Protein AF-A0A388M3F0-F1 (afdb_monomer_lite)

pLDDT: mean 78.17, std 23.05, range [27.42, 98.19]

Secondary structure (DSSP, 8-state):
--SSTTTS-STTSTTSS-SS--------------------TTTSSTTS-GGGSHHHHHHHHHHHHHHHIIIIIHHHHHHTS-EEE-S---EETTEEHHHHHHHHHHHHHHHHHHHHHHHHHHHHTTT-S-HHHHHHHHHHHHHHHHHHHHHHHHHHHTT-TTEEES-HHHIIIIIHHHHHHHHHHHHHHHTTTT-STTSPPPHHHHHHHHHHHHHHHHHHHHHHHHHT--SS--TTT--TTTGGGT-S-TT---

Structure (mmCIF, N/CA/C/O backbone):
data_AF-A0A388M3F0-F1
#
_entry.id   AF-A0A388M3F0-F1
#
loop_
_atom_site.group_PDB
_atom_site.id
_atom_site.type_symbol
_atom_site.label_atom_id
_atom_site.label_alt_id
_atom_site.label_comp_id
_atom_site.label_asym_id
_atom_site.label_entity_id
_atom_site.label_seq_id
_atom_site.pdbx_PDB_ins_code
_atom_site.Cartn_x
_atom_site.Cartn_y
_atom_site.Cartn_z
_atom_site.occupancy
_atom_site.B_iso_or_equiv
_atom_site.auth_seq_id
_atom_site.auth_comp_id
_atom_site.auth_asym_id
_atom_site.auth_atom_id
_atom_site.pdbx_PDB_model_num
ATOM 1 N N . MET A 1 1 ? -35.423 -1.015 -1.417 1.00 38.44 1 MET A N 1
ATOM 2 C CA . MET A 1 1 ? -34.715 0.260 -1.136 1.00 38.44 1 MET A CA 1
ATOM 3 C C . MET A 1 1 ? -34.230 0.438 0.314 1.00 38.44 1 MET A C 1
ATOM 5 O O . MET A 1 1 ? -33.399 1.304 0.535 1.00 38.44 1 MET A O 1
ATOM 9 N N . ALA A 1 2 ? -34.626 -0.393 1.292 1.00 31.38 2 ALA A N 1
ATOM 10 C CA . ALA A 1 2 ? -34.162 -0.273 2.688 1.00 31.38 2 ALA A CA 1
ATOM 11 C C . ALA A 1 2 ? -32.788 -0.924 3.002 1.00 31.38 2 ALA A C 1
ATOM 13 O O . ALA A 1 2 ? -32.260 -0.744 4.093 1.00 31.38 2 ALA A O 1
ATOM 14 N N . SER A 1 3 ? -32.183 -1.658 2.056 1.00 40.34 3 SER A N 1
ATOM 15 C CA . SER A 1 3 ? -30.944 -2.431 2.282 1.00 40.34 3 SER A CA 1
ATOM 16 C C . SER A 1 3 ? -29.640 -1.687 1.943 1.00 40.34 3 SER A C 1
ATOM 18 O O . SER A 1 3 ? -28.576 -2.119 2.370 1.00 40.34 3 SER A O 1
ATOM 20 N N . LEU A 1 4 ? -29.696 -0.574 1.202 1.00 30.02 4 LEU A N 1
ATOM 21 C CA . LEU A 1 4 ? -28.505 0.195 0.789 1.00 30.02 4 LEU A CA 1
ATOM 22 C C . LEU A 1 4 ? -28.119 1.302 1.787 1.00 30.02 4 LEU A C 1
ATOM 24 O O . LEU A 1 4 ? -26.949 1.660 1.879 1.00 30.02 4 LEU A O 1
ATOM 28 N N . ARG A 1 5 ? -29.067 1.770 2.611 1.00 34.91 5 ARG A N 1
ATOM 29 C CA . ARG A 1 5 ? -28.830 2.776 3.667 1.00 34.91 5 ARG A CA 1
ATOM 30 C C . ARG A 1 5 ? -28.036 2.264 4.876 1.00 34.91 5 ARG A C 1
ATOM 32 O O . ARG A 1 5 ? -27.585 3.068 5.672 1.00 34.91 5 ARG A O 1
ATOM 39 N N . ARG A 1 6 ? -27.855 0.946 5.033 1.00 37.44 6 ARG A N 1
ATOM 40 C CA . ARG A 1 6 ? -26.988 0.373 6.087 1.00 37.44 6 ARG A CA 1
ATOM 41 C C . ARG A 1 6 ? -25.533 0.182 5.654 1.00 37.44 6 ARG A C 1
ATOM 43 O O . ARG A 1 6 ? -24.682 0.013 6.517 1.00 37.44 6 ARG A O 1
ATOM 50 N N . LEU A 1 7 ? -25.248 0.185 4.349 1.00 39.09 7 LEU A N 1
ATOM 51 C CA . LEU A 1 7 ? -23.887 0.017 3.817 1.00 39.09 7 LEU A CA 1
ATOM 52 C C . LEU A 1 7 ? -23.134 1.348 3.725 1.00 39.09 7 LEU A C 1
ATOM 54 O O . LEU A 1 7 ? -21.926 1.383 3.928 1.00 39.09 7 LEU A O 1
ATOM 58 N N . PHE A 1 8 ? -23.859 2.439 3.493 1.00 35.75 8 PHE A N 1
ATOM 59 C CA . PHE A 1 8 ? -23.339 3.799 3.547 1.00 35.75 8 PHE A CA 1
ATOM 60 C C . PHE A 1 8 ? -2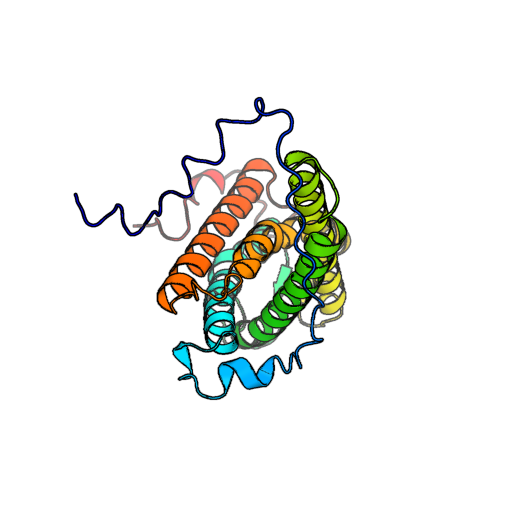3.955 4.486 4.761 1.00 35.75 8 PHE A C 1
ATOM 62 O O . PHE A 1 8 ? -25.028 5.073 4.665 1.00 35.75 8 PHE A O 1
ATOM 69 N N . GLY A 1 9 ? -23.315 4.333 5.923 1.00 33.25 9 GLY A N 1
ATOM 70 C CA . GLY A 1 9 ? -23.685 5.092 7.115 1.00 33.25 9 GLY A CA 1
ATOM 71 C C . GLY A 1 9 ? -23.622 6.596 6.843 1.00 33.25 9 GLY A C 1
ATOM 72 O O . GLY A 1 9 ? -22.855 7.039 5.985 1.00 33.25 9 GLY A O 1
ATOM 73 N N . ASP A 1 10 ? -24.408 7.362 7.596 1.00 36.09 10 ASP A N 1
ATOM 74 C CA . ASP A 1 10 ? -24.643 8.813 7.487 1.00 36.09 10 ASP A CA 1
ATOM 75 C C . ASP A 1 10 ? -23.386 9.710 7.675 1.00 36.09 10 ASP A C 1
ATOM 77 O O . ASP A 1 10 ? -23.478 10.887 7.998 1.00 36.09 10 ASP A O 1
ATOM 81 N N . GLY A 1 11 ? -22.173 9.191 7.466 1.00 33.34 11 GLY A N 1
ATOM 82 C CA . GLY A 1 11 ? -20.906 9.905 7.645 1.00 33.34 11 GLY A CA 1
ATOM 83 C C . GLY A 1 11 ? -20.463 10.779 6.466 1.00 33.34 11 G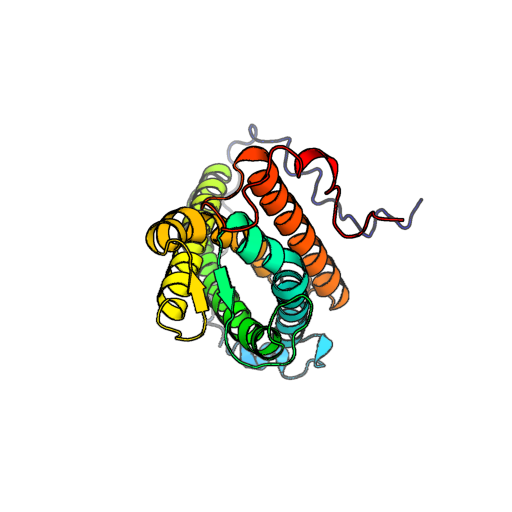LY A C 1
ATOM 84 O O . GLY A 1 11 ? -19.410 11.404 6.557 1.00 33.34 11 GLY A O 1
ATOM 85 N N . LEU A 1 12 ? -21.219 10.820 5.362 1.00 34.34 12 LEU A N 1
ATOM 86 C CA . LEU A 1 12 ? -20.872 11.608 4.167 1.00 34.34 12 LEU A CA 1
ATOM 87 C C . LEU A 1 12 ? -21.647 12.932 4.040 1.00 34.34 12 LEU A C 1
ATOM 89 O O . LEU A 1 12 ? -21.219 13.791 3.274 1.00 34.34 12 LEU A O 1
ATOM 93 N N . SER A 1 13 ? -22.735 13.144 4.793 1.00 34.16 13 SER A N 1
ATOM 94 C CA . SER A 1 13 ? -23.513 14.397 4.735 1.00 34.16 13 SER A CA 1
ATOM 95 C C . SER A 1 13 ? -23.042 15.481 5.707 1.00 34.16 13 SER A C 1
ATOM 97 O O . SER A 1 13 ? -23.274 16.660 5.456 1.00 34.16 13 SER A O 1
ATOM 99 N N . ASP A 1 14 ? -22.334 15.122 6.779 1.00 33.53 14 ASP A N 1
ATOM 100 C CA . ASP A 1 14 ? -21.991 16.077 7.847 1.00 33.53 14 ASP A CA 1
ATOM 101 C C . ASP A 1 14 ? -20.638 16.785 7.640 1.00 33.53 14 ASP A C 1
ATOM 103 O O . ASP A 1 14 ? -20.229 17.624 8.443 1.00 33.53 14 ASP A O 1
ATOM 107 N N . GLY A 1 15 ? -19.929 16.472 6.550 1.00 33.19 15 GLY A N 1
ATOM 108 C CA . GLY A 1 15 ? -18.561 16.939 6.305 1.00 33.19 15 GLY A CA 1
ATOM 109 C C . GLY A 1 15 ? -18.413 18.234 5.501 1.00 33.19 15 GLY A C 1
ATOM 110 O O . GLY A 1 15 ? -17.303 18.753 5.437 1.00 33.19 15 GLY A O 1
ATOM 111 N N . PHE A 1 16 ? -19.478 18.757 4.882 1.00 32.25 16 PHE A N 1
ATOM 112 C CA . PHE A 1 16 ? -19.332 19.785 3.834 1.00 32.25 16 PHE A CA 1
ATOM 113 C C . PHE A 1 16 ? -20.023 21.133 4.111 1.00 32.25 16 PHE A C 1
ATOM 115 O O . PHE A 1 16 ? -19.863 22.060 3.325 1.00 32.25 16 PHE A O 1
ATOM 122 N N . GLY A 1 17 ? -20.781 21.275 5.209 1.00 31.52 17 GLY A N 1
ATOM 123 C CA . GLY A 1 17 ? -21.773 22.359 5.320 1.00 31.52 17 GLY A CA 1
ATOM 124 C C . GLY A 1 17 ? -21.677 23.357 6.479 1.00 31.52 17 GLY A C 1
ATOM 125 O O . GLY A 1 17 ? -22.468 24.291 6.489 1.00 31.52 17 GLY A O 1
ATOM 126 N N . ARG A 1 18 ? -20.787 23.213 7.470 1.00 36.69 18 ARG A N 1
ATOM 127 C CA . ARG A 1 18 ? -20.769 24.134 8.632 1.00 36.69 18 ARG A CA 1
ATOM 128 C C . ARG A 1 18 ? -19.352 24.497 9.063 1.00 36.69 18 ARG A C 1
ATOM 130 O O . ARG A 1 18 ? -18.815 23.938 10.012 1.00 36.69 18 ARG A O 1
ATOM 137 N N . CYS A 1 19 ? -18.744 25.428 8.328 1.00 36.75 19 CYS A N 1
ATOM 138 C CA . CYS A 1 19 ? -17.481 26.078 8.704 1.00 36.75 19 CYS A CA 1
ATOM 139 C C . CYS A 1 19 ? -17.675 27.418 9.435 1.00 36.75 19 CYS A C 1
ATOM 141 O O . CYS A 1 19 ? -16.686 28.016 9.851 1.00 36.75 19 CYS A O 1
ATOM 143 N N . CYS A 1 20 ? -18.906 27.901 9.605 1.00 39.62 20 CYS A N 1
ATOM 144 C CA . CYS A 1 20 ? -19.176 29.196 10.225 1.00 39.62 20 CYS A CA 1
ATOM 145 C C . CYS A 1 20 ? -20.502 29.141 10.984 1.00 39.62 20 CYS A C 1
ATOM 147 O O . CYS A 1 20 ? -21.530 29.472 10.417 1.00 39.62 20 CYS A O 1
ATOM 149 N N . ASP A 1 21 ? -20.483 28.622 12.205 1.00 33.62 21 ASP A N 1
ATOM 150 C CA . ASP A 1 21 ? -21.219 29.196 13.335 1.00 33.62 21 ASP A CA 1
ATOM 151 C C . ASP A 1 21 ? -20.922 28.371 14.588 1.00 33.62 21 ASP A C 1
ATOM 153 O O . ASP A 1 21 ? -20.920 27.141 14.544 1.00 33.62 21 ASP A O 1
ATOM 157 N N . ASP A 1 22 ? -20.553 29.092 15.647 1.00 33.75 22 ASP A N 1
ATOM 158 C CA . ASP A 1 22 ? -20.874 28.851 17.060 1.00 33.75 22 ASP A CA 1
ATOM 159 C C . ASP A 1 22 ? -19.721 29.291 17.973 1.00 33.75 22 ASP A C 1
ATOM 161 O O . ASP A 1 22 ? -18.743 28.590 18.254 1.00 33.75 22 ASP A O 1
ATOM 165 N N . THR A 1 23 ? -19.871 30.534 18.422 1.00 32.84 23 THR A N 1
ATOM 166 C CA . THR A 1 23 ? -19.257 31.135 19.602 1.00 32.84 23 THR A CA 1
ATOM 167 C C . THR A 1 23 ? -19.689 30.425 20.890 1.00 32.84 23 THR A C 1
ATOM 169 O O . THR A 1 23 ? -20.861 30.127 21.062 1.00 32.84 23 THR A O 1
ATOM 172 N N . HIS A 1 24 ? -18.717 30.230 21.789 1.00 34.44 24 HIS A N 1
ATOM 173 C CA . HIS A 1 24 ? -18.797 30.111 23.255 1.00 34.44 24 HIS A CA 1
ATOM 174 C C . HIS A 1 24 ? -20.108 29.644 23.916 1.00 34.44 24 HIS A C 1
ATOM 176 O O . HIS A 1 24 ? -21.047 30.420 23.983 1.00 34.44 24 HIS A O 1
ATOM 182 N N . GLU A 1 25 ? -20.063 28.509 24.633 1.00 28.88 25 GLU A N 1
ATOM 183 C CA . GLU A 1 25 ? -20.670 28.365 25.973 1.00 28.88 25 GLU A CA 1
ATOM 184 C C . GLU A 1 25 ? -20.261 27.044 26.667 1.00 28.88 25 GLU A C 1
ATOM 186 O O . GLU A 1 25 ? -20.189 25.991 26.039 1.00 28.88 25 GLU A O 1
ATOM 191 N N . GLY A 1 26 ? -20.002 27.098 27.983 1.00 27.84 26 GLY A N 1
ATOM 192 C CA . GLY A 1 26 ? -20.109 25.929 28.873 1.00 27.84 26 GLY A CA 1
ATOM 193 C C . GLY A 1 26 ? -18.821 25.229 29.333 1.00 27.84 26 GLY A C 1
ATOM 194 O O . GLY A 1 26 ? -18.625 24.046 29.069 1.00 27.84 26 GLY A O 1
ATOM 195 N N . ALA A 1 27 ? -17.977 25.909 30.117 1.00 30.33 27 ALA A N 1
ATOM 196 C CA . ALA A 1 27 ? -16.957 25.251 30.939 1.00 30.33 27 ALA A CA 1
ATOM 197 C C . ALA A 1 27 ? -17.615 24.508 32.123 1.00 30.33 27 ALA A C 1
ATOM 199 O O . ALA A 1 27 ? -17.872 25.086 33.177 1.00 30.33 27 ALA A O 1
ATOM 200 N N . GLY A 1 28 ? -17.893 23.215 31.939 1.00 27.42 28 GLY A N 1
ATOM 201 C CA . GLY A 1 28 ? -18.310 22.294 32.997 1.00 27.42 28 GLY A CA 1
ATOM 202 C C . GLY A 1 28 ? -17.107 21.599 33.635 1.00 27.42 28 GLY A C 1
ATOM 203 O O . GLY A 1 28 ? -16.478 20.739 33.024 1.00 27.42 28 GLY A O 1
ATOM 204 N N . SER A 1 29 ? -16.801 21.986 34.873 1.00 33.19 29 SER A N 1
ATOM 205 C CA . SER A 1 29 ? -15.871 21.317 35.788 1.00 33.19 29 SER A CA 1
ATOM 206 C C . SER A 1 29 ? -16.167 19.817 35.891 1.00 33.19 29 SER A C 1
ATOM 208 O O . SER A 1 29 ? -17.279 19.436 36.251 1.00 33.19 29 SER A O 1
ATOM 210 N N . ASN A 1 30 ? -15.171 18.960 35.642 1.00 32.53 30 ASN A N 1
ATOM 211 C CA . ASN A 1 30 ? -15.214 17.593 36.149 1.00 32.53 30 ASN A CA 1
ATOM 212 C C . ASN A 1 30 ? -13.832 17.136 36.618 1.00 32.53 30 ASN A C 1
ATOM 214 O O . ASN A 1 30 ? -12.927 16.811 35.849 1.00 32.53 30 ASN A O 1
ATOM 218 N N . ASN A 1 31 ? -13.693 17.167 37.938 1.00 35.75 31 ASN A N 1
ATOM 219 C CA . ASN A 1 31 ? -12.506 16.835 38.698 1.00 35.75 31 ASN A CA 1
ATOM 220 C C . ASN A 1 31 ? -12.434 15.305 38.860 1.00 35.75 31 ASN A C 1
ATOM 222 O O . ASN A 1 31 ? -12.822 14.752 39.886 1.00 35.75 31 ASN A O 1
ATOM 226 N N . GLY A 1 32 ? -11.993 14.607 37.814 1.00 31.95 32 GLY A N 1
ATOM 227 C CA . GLY A 1 32 ? -11.756 13.164 37.833 1.00 31.95 32 GLY A CA 1
ATOM 228 C C . GLY A 1 32 ? -10.262 12.876 37.889 1.00 31.95 32 GLY A C 1
ATOM 229 O O . GLY A 1 32 ? -9.583 12.945 36.868 1.00 31.95 32 GLY A O 1
ATOM 230 N N . ARG A 1 33 ? -9.735 12.549 39.076 1.00 32.97 33 ARG A N 1
ATOM 231 C CA . ARG A 1 33 ? -8.376 12.006 39.235 1.00 32.97 33 ARG A CA 1
ATOM 232 C C . ARG A 1 33 ? -8.242 10.759 38.361 1.00 32.97 33 ARG A C 1
ATOM 234 O O . ARG A 1 33 ? -8.766 9.704 38.704 1.00 32.97 33 ARG A O 1
ATOM 241 N N . GLY A 1 34 ? -7.540 10.899 37.238 1.00 34.09 34 GLY A N 1
ATOM 242 C CA . GLY A 1 34 ? -7.210 9.799 36.344 1.00 34.09 34 GLY A CA 1
ATOM 243 C C . GLY A 1 34 ? -6.347 8.779 37.074 1.00 34.09 34 GLY A C 1
ATOM 244 O O . GLY A 1 34 ? -5.152 8.991 37.285 1.00 34.09 34 GLY A O 1
ATOM 245 N N . THR A 1 35 ? -6.951 7.664 37.468 1.00 38.19 35 THR A N 1
ATOM 246 C CA . THR A 1 35 ? -6.207 6.454 37.790 1.00 38.19 35 THR A CA 1
ATOM 247 C C . THR A 1 35 ? -5.408 6.081 36.543 1.00 38.19 35 THR A C 1
ATOM 249 O O . THR A 1 35 ? -5.956 5.951 35.448 1.00 38.19 35 THR A O 1
ATOM 252 N N . ARG A 1 36 ? -4.080 5.968 36.678 1.00 40.78 36 ARG A N 1
ATOM 253 C CA . ARG A 1 36 ? -3.222 5.393 35.635 1.00 40.78 36 ARG A CA 1
ATOM 254 C C . ARG A 1 36 ? -3.655 3.940 35.450 1.00 40.78 36 ARG A C 1
ATOM 256 O O . ARG A 1 36 ? -3.186 3.061 36.164 1.00 40.78 36 ARG A O 1
ATOM 263 N N . GLY A 1 37 ? -4.603 3.711 34.545 1.00 43.69 37 GLY A N 1
ATOM 264 C CA . GLY A 1 37 ? -5.013 2.376 34.139 1.00 43.69 37 GLY A CA 1
ATOM 265 C C . GLY A 1 37 ? -3.793 1.609 33.641 1.00 43.69 37 GLY A C 1
ATOM 266 O O . GLY A 1 37 ? -2.998 2.135 32.861 1.00 43.69 37 GLY A O 1
ATOM 267 N N . ASN A 1 38 ? -3.627 0.380 34.122 1.00 40.34 38 ASN A N 1
ATOM 268 C CA . ASN A 1 38 ? -2.654 -0.564 33.588 1.00 40.34 38 ASN A CA 1
ATOM 269 C C . ASN A 1 38 ? -3.040 -0.888 32.138 1.00 40.34 38 ASN A C 1
ATOM 271 O O . ASN A 1 38 ? -3.806 -1.812 31.879 1.00 40.34 38 ASN A O 1
ATOM 275 N N . TRP A 1 39 ? -2.530 -0.116 31.180 1.00 40.69 39 TRP A N 1
ATOM 276 C CA . TRP A 1 39 ? -2.729 -0.350 29.751 1.00 40.69 39 TRP A CA 1
ATOM 277 C C . TRP A 1 39 ? -1.837 -1.499 29.270 1.00 40.69 39 TRP A C 1
ATOM 279 O O . TRP A 1 39 ? -0.886 -1.298 28.518 1.00 40.69 39 TRP A O 1
ATOM 289 N N . GLN A 1 40 ? -2.126 -2.726 29.703 1.00 49.91 40 GLN A N 1
ATOM 290 C CA . GLN A 1 40 ? -1.564 -3.907 29.054 1.00 49.91 40 GLN A CA 1
ATOM 291 C C . GLN A 1 40 ? -2.382 -4.192 27.794 1.00 49.91 40 GLN A C 1
ATOM 293 O O . GLN A 1 40 ? -3.345 -4.952 27.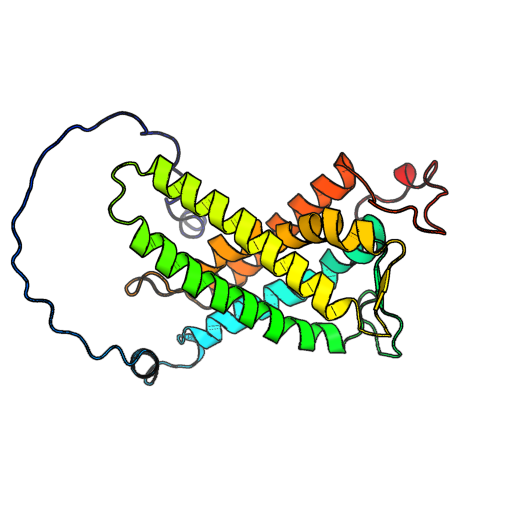809 1.00 49.91 40 GLN A O 1
ATOM 298 N N . GLN A 1 41 ? -2.006 -3.541 26.694 1.00 51.94 41 GLN A N 1
ATOM 299 C CA . GLN A 1 41 ? -2.711 -3.568 25.406 1.00 51.94 41 GLN A CA 1
ATOM 300 C C . GLN A 1 41 ? -2.978 -4.998 24.883 1.00 51.94 41 GLN A C 1
ATOM 302 O O . GLN A 1 41 ? -3.975 -5.226 24.207 1.00 51.94 41 GLN A O 1
ATOM 307 N N . GLY A 1 42 ? -2.143 -5.976 25.263 1.00 55.62 42 GLY A N 1
ATOM 308 C CA . GLY A 1 42 ? -2.327 -7.393 24.931 1.00 55.62 42 GLY A CA 1
ATOM 309 C C . GLY A 1 42 ? -3.391 -8.135 25.752 1.00 55.62 42 GLY A C 1
ATOM 310 O O . GLY A 1 42 ? -3.913 -9.135 25.276 1.00 55.62 42 GLY A O 1
ATOM 311 N N . GLN A 1 43 ? -3.754 -7.655 26.948 1.00 62.84 43 GLN A N 1
ATOM 312 C CA . GLN A 1 43 ? -4.756 -8.313 27.802 1.00 62.84 43 GLN A CA 1
ATOM 313 C C . GLN A 1 43 ? -6.199 -8.056 27.347 1.00 62.84 43 GLN A C 1
ATOM 315 O O . GLN A 1 43 ? -7.095 -8.832 27.674 1.00 62.84 43 GLN A O 1
ATOM 320 N N . VAL A 1 44 ? -6.424 -6.988 26.575 1.00 69.44 44 VAL A N 1
ATOM 321 C CA . VAL A 1 44 ? -7.759 -6.552 26.129 1.00 69.44 44 VAL A CA 1
ATOM 322 C C . VAL A 1 44 ? -8.386 -7.542 25.134 1.00 69.44 44 VAL A C 1
ATOM 324 O O . VAL A 1 44 ? -9.606 -7.682 25.087 1.00 69.44 44 VAL A O 1
ATOM 327 N N . ASP A 1 45 ? -7.554 -8.273 24.386 1.00 73.94 45 ASP A N 1
ATOM 328 C CA . ASP A 1 45 ? -7.983 -9.204 23.334 1.00 73.94 45 ASP A CA 1
ATOM 329 C C . ASP A 1 45 ? -7.834 -10.693 23.719 1.00 73.94 45 ASP A C 1
ATOM 331 O O . ASP A 1 45 ? -8.234 -11.565 22.943 1.00 73.94 45 ASP A O 1
ATOM 335 N N . THR A 1 46 ? -7.295 -11.020 24.904 1.00 76.75 46 THR A N 1
ATOM 336 C CA . THR A 1 46 ? -6.968 -12.407 25.306 1.00 76.75 46 THR A CA 1
ATOM 337 C C . THR A 1 46 ? -8.169 -13.350 25.236 1.00 76.75 46 THR A C 1
ATOM 339 O O . THR A 1 46 ? -8.047 -14.465 24.729 1.00 76.75 46 THR A O 1
ATOM 342 N N . ASN A 1 47 ? -9.337 -12.885 25.687 1.00 85.19 47 ASN A N 1
ATOM 343 C CA . ASN A 1 47 ? -10.562 -13.688 25.763 1.00 85.19 47 ASN A CA 1
ATOM 344 C C . ASN A 1 47 ? -11.450 -13.576 24.515 1.00 85.19 47 ASN A C 1
ATOM 346 O O . ASN A 1 47 ? -12.544 -14.133 24.494 1.00 85.19 47 ASN A O 1
ATOM 350 N N . ARG A 1 48 ? -11.008 -12.859 23.475 1.00 86.69 48 ARG A N 1
ATOM 351 C CA . ARG A 1 48 ? -11.781 -12.696 22.239 1.00 86.69 48 ARG A CA 1
ATOM 352 C C . ARG A 1 48 ? -11.459 -13.808 21.240 1.00 86.69 48 ARG A C 1
ATOM 354 O O . ARG A 1 48 ? -10.289 -14.216 21.150 1.00 86.69 48 ARG A O 1
ATOM 361 N N . PRO A 1 49 ? -12.440 -14.283 20.455 1.00 91.12 49 PRO A N 1
ATOM 362 C CA . PRO A 1 49 ? -12.173 -15.182 19.340 1.00 91.12 49 PRO A CA 1
ATOM 363 C C . PRO A 1 49 ? -11.283 -14.489 18.300 1.00 91.12 49 PRO A C 1
ATOM 365 O O . PRO A 1 49 ? -11.277 -13.264 18.187 1.00 91.12 49 PRO A O 1
ATOM 368 N N . LEU A 1 50 ? -10.511 -15.269 17.533 1.00 89.56 50 LEU A N 1
ATOM 369 C CA . LEU A 1 50 ? -9.470 -14.737 16.639 1.00 89.56 50 LEU A CA 1
ATOM 370 C C . LEU A 1 50 ? -9.988 -13.665 15.673 1.00 89.56 50 LEU A C 1
ATOM 372 O O . LEU A 1 50 ? -9.332 -12.644 15.504 1.00 89.56 50 LEU A O 1
ATOM 376 N N . TYR A 1 51 ? -11.178 -13.862 15.103 1.00 90.44 51 TYR A N 1
ATOM 377 C CA . TYR A 1 51 ? -11.764 -12.957 14.114 1.00 90.44 51 TYR A CA 1
ATOM 378 C C . TYR A 1 51 ? -12.195 -11.590 14.678 1.00 90.44 51 TYR A C 1
ATOM 380 O O . TYR A 1 51 ? -12.376 -10.642 13.915 1.00 90.44 51 TYR A O 1
ATOM 388 N N . GLU A 1 52 ? -12.329 -11.461 16.001 1.00 90.25 52 GLU A N 1
ATOM 389 C CA . GLU A 1 52 ? -12.651 -10.193 16.674 1.00 90.25 52 GLU A CA 1
ATOM 390 C C . GLU A 1 52 ? -11.403 -9.410 17.078 1.00 90.25 52 GLU A C 1
ATOM 392 O O . GLU A 1 52 ? -11.484 -8.203 17.322 1.00 90.25 52 GLU A O 1
ATOM 397 N N . ARG A 1 53 ? -10.243 -10.075 17.126 1.00 91.56 53 ARG A N 1
ATOM 398 C CA . ARG A 1 53 ? -8.985 -9.458 17.549 1.00 91.56 53 ARG A CA 1
ATOM 399 C C . ARG A 1 53 ? -8.503 -8.456 16.513 1.00 91.56 53 ARG A C 1
ATOM 401 O O . ARG A 1 53 ? -8.567 -8.705 15.304 1.00 91.56 53 ARG A O 1
ATOM 408 N N . HIS A 1 54 ? -7.937 -7.356 16.999 1.00 91.19 54 HIS A N 1
ATOM 409 C CA . HIS A 1 54 ? -7.446 -6.287 16.134 1.00 91.19 54 HIS A CA 1
ATOM 410 C C . HIS A 1 54 ? -6.394 -6.792 15.141 1.00 91.19 54 HIS A C 1
ATOM 412 O O . HIS A 1 54 ? -6.496 -6.560 13.938 1.00 91.19 54 HIS A O 1
ATOM 418 N N . TRP A 1 55 ? -5.407 -7.545 15.637 1.00 91.75 55 TRP A N 1
ATOM 419 C CA . TRP A 1 55 ? -4.293 -8.026 14.819 1.00 91.75 55 TRP A CA 1
ATOM 420 C C . TRP A 1 55 ? -4.756 -8.909 13.651 1.00 91.75 55 TRP A C 1
ATOM 422 O O . TRP A 1 55 ? -4.159 -8.862 12.578 1.00 91.75 55 TRP A O 1
ATOM 432 N N . PHE A 1 56 ? -5.824 -9.691 13.832 1.00 94.50 56 PHE A N 1
ATOM 433 C CA . PHE A 1 56 ? -6.346 -10.575 12.793 1.00 94.50 56 PHE A CA 1
ATOM 434 C C . PHE A 1 56 ? -6.996 -9.762 11.672 1.00 94.50 56 PHE A C 1
ATOM 436 O O . PHE A 1 56 ? -6.651 -9.923 10.501 1.00 94.50 56 PHE A O 1
ATOM 443 N N . LYS A 1 57 ? -7.869 -8.815 12.034 1.00 95.75 57 LYS A N 1
ATOM 444 C CA . LYS A 1 57 ? -8.501 -7.890 11.083 1.00 95.75 57 LYS A CA 1
ATOM 445 C C . LYS A 1 57 ? -7.478 -7.016 10.357 1.00 95.75 57 LYS A C 1
ATOM 447 O O . LYS A 1 57 ? -7.604 -6.806 9.153 1.00 95.75 57 LYS A O 1
ATOM 452 N N . ALA A 1 58 ? -6.450 -6.559 11.069 1.00 95.94 58 ALA A N 1
ATOM 453 C CA . ALA A 1 58 ? -5.330 -5.801 10.521 1.00 95.94 58 ALA A CA 1
ATOM 454 C C . ALA A 1 58 ? -4.559 -6.599 9.460 1.00 95.94 58 ALA A C 1
ATOM 456 O O . ALA A 1 58 ? -4.292 -6.090 8.373 1.00 95.94 58 ALA A O 1
ATOM 457 N N . ASN A 1 59 ? -4.260 -7.871 9.738 1.00 97.44 59 ASN A N 1
ATOM 458 C CA . ASN A 1 59 ? -3.593 -8.742 8.773 1.00 97.44 59 ASN A CA 1
ATOM 459 C C . ASN A 1 59 ? -4.471 -9.032 7.553 1.00 97.44 59 ASN A C 1
ATOM 461 O O . ASN A 1 59 ? -3.956 -9.006 6.444 1.00 97.44 59 ASN A O 1
ATOM 465 N N . ILE A 1 60 ? -5.779 -9.249 7.721 1.00 97.75 60 ILE A N 1
ATOM 466 C CA . ILE A 1 60 ? -6.693 -9.420 6.579 1.00 97.75 60 ILE A CA 1
ATOM 467 C C . ILE A 1 60 ? -6.693 -8.177 5.690 1.00 97.75 60 ILE A C 1
ATOM 469 O O . ILE A 1 60 ? -6.562 -8.292 4.472 1.00 97.75 60 ILE A O 1
ATOM 473 N N . TRP A 1 61 ? -6.799 -6.995 6.299 1.00 98.19 61 TRP A N 1
ATOM 474 C CA . TRP A 1 61 ? -6.794 -5.729 5.573 1.00 98.19 61 TRP A CA 1
ATOM 475 C C . TRP A 1 61 ? -5.502 -5.567 4.755 1.00 98.19 61 TRP A C 1
ATOM 477 O O . TRP A 1 61 ? -5.558 -5.293 3.556 1.00 98.19 61 TRP A O 1
ATOM 487 N N . ILE A 1 62 ? -4.339 -5.808 5.376 1.00 98.06 62 ILE A N 1
ATOM 488 C CA . ILE A 1 62 ? -3.035 -5.697 4.702 1.00 98.06 62 ILE A CA 1
ATOM 489 C C . ILE A 1 62 ? -2.849 -6.787 3.647 1.00 98.06 62 ILE A C 1
ATOM 491 O O . ILE A 1 62 ? -2.330 -6.489 2.576 1.00 98.06 62 ILE A O 1
ATOM 495 N N . ALA A 1 63 ? -3.291 -8.020 3.893 1.00 97.69 63 ALA A N 1
ATOM 496 C CA . ALA A 1 63 ? -3.179 -9.111 2.926 1.00 97.69 63 ALA A CA 1
ATOM 497 C C . ALA A 1 63 ? -3.949 -8.790 1.638 1.00 97.69 63 ALA A C 1
ATOM 499 O O . ALA A 1 63 ? -3.427 -8.961 0.539 1.00 97.69 63 ALA A O 1
ATOM 500 N N . ILE A 1 64 ? -5.166 -8.257 1.767 1.00 97.88 64 ILE A N 1
ATOM 501 C CA . ILE A 1 64 ? -5.978 -7.850 0.616 1.00 97.88 64 ILE A CA 1
ATOM 502 C C . ILE A 1 64 ? -5.336 -6.667 -0.103 1.00 97.88 64 ILE A C 1
ATOM 504 O O . ILE A 1 64 ? -5.180 -6.696 -1.325 1.00 97.88 64 ILE A O 1
ATOM 508 N N . PHE A 1 65 ? -4.943 -5.629 0.636 1.00 97.56 65 PHE A N 1
ATOM 509 C CA . PHE A 1 65 ? -4.346 -4.441 0.035 1.00 97.56 65 PHE A CA 1
ATOM 510 C C . PHE A 1 65 ? -3.017 -4.760 -0.669 1.00 97.56 65 PHE A C 1
ATOM 512 O O . PHE A 1 65 ? -2.844 -4.423 -1.839 1.00 97.56 65 PHE A O 1
ATOM 519 N N . SER A 1 66 ? -2.109 -5.478 -0.004 1.00 96.06 66 SER A N 1
ATOM 520 C CA . SER A 1 66 ? -0.816 -5.884 -0.571 1.00 96.06 66 SER A CA 1
ATOM 521 C C . SER A 1 66 ? -0.972 -6.839 -1.755 1.00 96.06 66 SER A C 1
ATOM 523 O O . SER A 1 66 ? -0.231 -6.710 -2.729 1.00 96.06 66 SER A O 1
ATOM 525 N N . PHE A 1 67 ? -1.962 -7.740 -1.748 1.00 95.81 67 PHE A N 1
ATOM 526 C CA . PHE A 1 67 ? -2.262 -8.557 -2.923 1.00 95.81 67 PHE A CA 1
ATOM 527 C C . PHE A 1 67 ? -2.629 -7.685 -4.126 1.00 95.81 67 PHE A C 1
ATOM 529 O O . PHE A 1 67 ? -2.073 -7.881 -5.202 1.00 95.81 67 PHE A O 1
ATOM 536 N N . ASN A 1 68 ? -3.504 -6.688 -3.949 1.00 95.25 68 ASN A N 1
ATOM 537 C CA . ASN A 1 68 ? -3.871 -5.765 -5.027 1.00 95.25 68 ASN A CA 1
ATOM 538 C C . ASN A 1 68 ? -2.672 -4.940 -5.517 1.00 95.25 68 ASN A C 1
ATOM 540 O O . ASN A 1 68 ? -2.497 -4.769 -6.724 1.00 95.25 68 ASN A O 1
ATOM 544 N N . VAL A 1 69 ? -1.813 -4.492 -4.597 1.00 93.00 69 VAL A N 1
ATOM 545 C CA . VAL A 1 69 ? -0.562 -3.797 -4.926 1.00 93.00 69 VAL A CA 1
ATOM 546 C C . VAL A 1 69 ? 0.337 -4.656 -5.819 1.00 93.00 69 VAL A C 1
ATOM 548 O O . VAL A 1 69 ? 0.786 -4.199 -6.870 1.00 93.00 69 VAL A O 1
ATOM 551 N N . ASN A 1 70 ? 0.569 -5.913 -5.443 1.00 92.19 70 ASN A N 1
ATOM 552 C CA . ASN A 1 70 ? 1.438 -6.803 -6.211 1.00 92.19 70 ASN A CA 1
ATOM 553 C C . ASN A 1 70 ? 0.777 -7.292 -7.501 1.00 92.19 70 ASN A C 1
ATOM 555 O O . ASN A 1 70 ? 1.450 -7.418 -8.512 1.00 92.19 70 ASN A O 1
ATOM 559 N N . TYR A 1 71 ? -0.523 -7.570 -7.493 1.00 92.69 71 TYR A N 1
ATOM 560 C CA . TYR A 1 71 ? -1.193 -8.137 -8.655 1.00 92.69 71 TYR A CA 1
ATOM 561 C C . TYR A 1 71 ? -1.544 -7.066 -9.689 1.00 92.69 71 TYR A C 1
ATOM 563 O O . TYR A 1 71 ? -1.201 -7.216 -10.856 1.00 92.69 71 TYR A O 1
ATOM 571 N N . PHE A 1 72 ? -2.194 -5.971 -9.286 1.00 91.00 72 PHE A N 1
ATOM 572 C CA . PHE A 1 72 ? -2.657 -4.934 -10.211 1.00 91.00 72 PHE A CA 1
ATOM 573 C C . PHE A 1 72 ? -1.664 -3.776 -10.332 1.00 91.00 72 PHE A C 1
ATOM 575 O O . PHE A 1 72 ? -1.370 -3.335 -11.444 1.00 91.00 72 PHE A O 1
ATOM 582 N N . PHE A 1 73 ? -1.125 -3.269 -9.216 1.00 90.19 73 PHE A N 1
ATOM 583 C CA . PHE A 1 73 ? -0.389 -1.995 -9.261 1.00 90.19 73 PHE A CA 1
ATOM 584 C C . PHE A 1 73 ? 1.053 -2.155 -9.748 1.00 90.19 73 PHE A C 1
ATOM 586 O O . PHE A 1 73 ? 1.645 -1.207 -10.264 1.00 90.19 73 PHE A O 1
ATOM 593 N N . THR A 1 74 ? 1.603 -3.367 -9.670 1.00 84.44 74 THR A N 1
ATOM 594 C CA . THR A 1 74 ? 2.937 -3.701 -10.192 1.00 84.44 74 THR A CA 1
ATOM 595 C C . THR A 1 74 ? 3.118 -3.322 -11.666 1.00 84.44 74 THR A C 1
ATOM 597 O O . THR A 1 74 ? 4.208 -2.948 -12.090 1.00 84.44 74 THR A O 1
ATOM 600 N N . HIS A 1 75 ? 2.034 -3.318 -12.449 1.00 82.38 75 HIS A N 1
ATOM 601 C CA . HIS A 1 75 ? 2.074 -2.906 -13.845 1.00 82.38 75 HIS A CA 1
ATOM 602 C C . HIS A 1 75 ? 2.575 -1.463 -13.994 1.00 82.38 75 HIS A C 1
ATOM 604 O O . HIS A 1 75 ? 3.336 -1.163 -14.915 1.00 82.38 75 HIS A O 1
ATOM 610 N N . TYR A 1 76 ? 2.210 -0.571 -13.069 1.00 86.12 76 TYR A N 1
ATOM 611 C CA . TYR A 1 76 ? 2.702 0.804 -13.067 1.00 86.12 76 TYR A CA 1
ATOM 612 C C . TYR A 1 76 ? 4.186 0.883 -12.689 1.00 86.12 76 TYR A C 1
ATOM 614 O O . TYR A 1 76 ? 4.905 1.706 -13.243 1.00 86.12 76 TYR A O 1
ATOM 622 N N . PHE A 1 77 ? 4.699 -0.004 -11.831 1.00 83.94 77 PHE A N 1
ATOM 623 C CA . PHE A 1 77 ? 6.147 -0.075 -11.597 1.00 83.94 77 PHE A CA 1
ATOM 624 C C . PHE A 1 77 ? 6.906 -0.420 -12.880 1.00 83.94 77 PHE A C 1
ATOM 626 O O . PHE A 1 77 ? 7.974 0.130 -13.134 1.00 83.94 77 PHE A O 1
ATOM 633 N N . TYR A 1 78 ? 6.343 -1.290 -13.717 1.00 83.69 78 TYR A N 1
ATOM 634 C CA . TYR A 1 78 ? 6.992 -1.707 -14.958 1.00 83.69 78 TYR A CA 1
ATOM 635 C C . TYR A 1 78 ? 6.862 -0.665 -16.068 1.00 83.69 78 TYR A C 1
ATOM 637 O O . TYR A 1 78 ? 7.827 -0.426 -16.789 1.00 83.69 78 TYR A O 1
ATOM 645 N N . THR A 1 79 ? 5.686 -0.047 -16.203 1.00 81.56 79 THR A N 1
ATOM 646 C CA . THR A 1 79 ? 5.348 0.839 -17.333 1.00 81.56 79 THR A CA 1
ATOM 647 C C . THR A 1 79 ? 5.505 2.327 -17.046 1.00 81.56 79 THR A C 1
ATOM 649 O O . THR A 1 79 ? 5.675 3.097 -17.983 1.00 81.56 79 THR A O 1
ATOM 652 N N . VAL A 1 80 ? 5.455 2.747 -15.780 1.00 82.31 80 VAL A N 1
ATOM 653 C CA . VAL A 1 80 ? 5.674 4.145 -15.383 1.00 82.31 80 VAL A CA 1
ATOM 654 C C . VAL A 1 80 ? 7.088 4.326 -14.853 1.00 82.31 80 VAL A C 1
ATOM 656 O O . VAL A 1 80 ? 7.783 5.231 -15.303 1.00 82.31 80 VAL A O 1
ATOM 659 N N . LEU A 1 81 ? 7.523 3.461 -13.929 1.00 82.44 81 LEU A N 1
ATOM 660 C CA . LEU A 1 81 ? 8.814 3.600 -13.238 1.00 82.44 81 LEU A CA 1
ATOM 661 C C . LEU A 1 81 ? 9.978 2.873 -13.930 1.00 82.44 81 LEU A C 1
ATOM 663 O O . LEU A 1 81 ? 11.134 3.136 -13.613 1.00 82.44 81 LEU A O 1
ATOM 667 N N . GLY A 1 82 ? 9.694 1.944 -14.848 1.00 80.25 82 GLY A N 1
ATOM 668 C CA . GLY A 1 82 ? 10.722 1.146 -15.522 1.00 80.25 82 GLY A CA 1
ATOM 669 C C . GLY A 1 82 ? 11.480 0.187 -14.596 1.00 80.25 82 GLY A C 1
ATOM 670 O O . GLY A 1 82 ? 12.627 -0.155 -14.877 1.00 80.25 82 GLY A O 1
ATOM 671 N N . ALA A 1 83 ? 10.874 -0.240 -13.487 1.00 84.50 83 ALA A N 1
ATOM 672 C CA . ALA A 1 83 ? 11.472 -1.215 -12.578 1.00 84.50 83 ALA A CA 1
ATOM 673 C C . ALA A 1 83 ? 11.264 -2.647 -13.096 1.00 84.50 83 ALA A C 1
ATOM 675 O O . ALA A 1 83 ? 10.237 -2.939 -13.709 1.00 84.50 83 ALA A O 1
ATOM 676 N N . ARG A 1 84 ? 12.199 -3.573 -12.855 1.00 83.06 84 ARG A N 1
ATOM 677 C CA . ARG A 1 84 ? 12.052 -4.991 -13.245 1.00 83.06 84 AR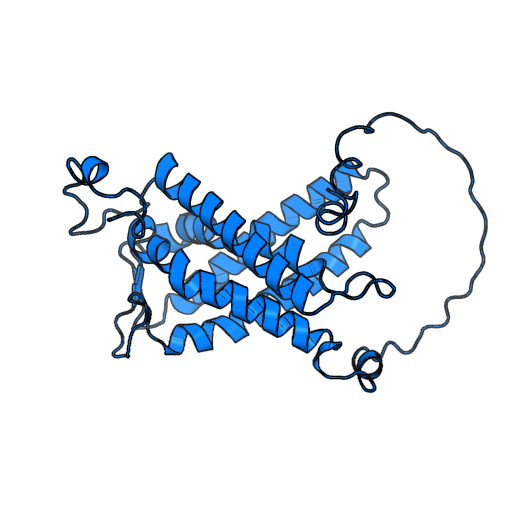G A CA 1
ATOM 678 C C . ARG A 1 84 ? 12.679 -5.929 -12.217 1.00 83.06 84 ARG A C 1
ATOM 680 O O . ARG A 1 84 ? 13.787 -5.703 -11.744 1.00 83.06 84 ARG A O 1
ATOM 687 N N . TYR A 1 85 ? 11.996 -7.034 -11.917 1.00 85.75 85 TYR A N 1
ATOM 688 C CA . TYR A 1 85 ? 12.567 -8.120 -11.109 1.00 85.75 85 TYR A CA 1
ATOM 689 C C . TYR A 1 85 ? 13.261 -9.154 -11.997 1.00 85.75 85 TYR A C 1
ATOM 691 O O . TYR A 1 85 ? 12.622 -9.709 -12.896 1.00 85.75 85 TYR A O 1
ATOM 699 N N . THR A 1 86 ? 14.520 -9.483 -11.711 1.00 85.06 86 THR A N 1
ATOM 700 C CA . THR A 1 86 ? 15.352 -10.347 -12.574 1.00 85.06 86 THR A CA 1
ATOM 701 C C . THR A 1 86 ? 15.656 -11.729 -11.989 1.00 85.06 86 THR A C 1
ATOM 703 O O . THR A 1 86 ? 16.199 -12.579 -12.689 1.00 85.06 86 THR A O 1
ATOM 706 N N . PHE A 1 87 ? 15.283 -12.006 -10.735 1.00 85.38 87 PHE A N 1
ATOM 707 C CA . PHE A 1 87 ? 15.579 -13.301 -10.111 1.00 85.38 87 PHE A CA 1
ATOM 708 C C . PHE A 1 87 ? 14.704 -14.447 -10.649 1.00 85.38 87 PHE A C 1
ATOM 710 O O . PHE A 1 87 ? 13.535 -14.226 -11.002 1.00 85.38 87 PHE A O 1
ATOM 717 N N . PRO A 1 88 ? 15.240 -15.686 -10.679 1.00 86.06 88 PRO A N 1
ATOM 718 C CA . PRO A 1 88 ? 14.500 -16.862 -11.119 1.00 86.06 88 PRO A CA 1
ATOM 719 C C . PRO A 1 88 ? 13.429 -17.243 -10.089 1.00 86.06 88 PRO A C 1
ATOM 721 O O . PRO A 1 88 ? 13.721 -17.501 -8.924 1.00 86.06 88 PRO A O 1
ATOM 724 N N . SER A 1 89 ? 12.169 -17.258 -10.520 1.00 90.00 89 SER A N 1
ATOM 725 C CA . SER A 1 89 ? 11.006 -17.561 -9.681 1.00 90.00 89 SER A CA 1
ATOM 726 C C . SER A 1 89 ? 9.801 -17.872 -10.561 1.00 90.00 89 SER A C 1
ATOM 728 O O . SER A 1 89 ? 9.685 -17.336 -11.664 1.00 90.00 89 SER A O 1
ATOM 730 N N . TRP A 1 90 ? 8.845 -18.644 -10.040 1.00 89.38 90 TRP A N 1
ATOM 731 C CA . TRP A 1 90 ? 7.485 -18.644 -10.579 1.00 89.38 90 TRP A CA 1
ATOM 732 C C . TRP A 1 90 ? 6.865 -17.259 -10.427 1.00 89.38 90 TRP A C 1
ATOM 734 O O . TRP A 1 90 ? 7.114 -16.564 -9.434 1.00 89.38 90 TRP A O 1
ATOM 744 N N . ARG A 1 91 ? 6.092 -16.845 -11.429 1.00 87.94 91 ARG A N 1
ATOM 745 C CA . ARG A 1 91 ? 5.574 -15.481 -11.525 1.00 87.94 91 ARG A CA 1
ATOM 746 C C . ARG A 1 91 ? 4.062 -15.498 -11.644 1.00 87.94 91 ARG A C 1
ATOM 748 O O . ARG A 1 91 ? 3.507 -16.298 -12.392 1.00 87.94 91 ARG A O 1
ATOM 755 N N . LEU A 1 92 ? 3.424 -14.580 -10.935 1.00 86.25 92 LEU A N 1
ATOM 756 C CA . LEU A 1 92 ? 2.010 -14.267 -11.053 1.00 86.25 92 LEU A CA 1
ATOM 757 C C . LEU A 1 92 ? 1.900 -12.818 -11.526 1.00 86.25 92 LEU A C 1
ATOM 759 O O . LEU A 1 92 ? 2.392 -11.914 -10.853 1.00 86.25 92 LEU A O 1
ATOM 763 N N . ASN A 1 93 ? 1.308 -12.615 -12.703 1.00 86.62 93 ASN A N 1
ATOM 764 C CA . ASN A 1 93 ? 1.273 -11.327 -13.404 1.00 86.62 93 ASN A CA 1
ATOM 765 C C . ASN A 1 93 ? 2.655 -10.644 -13.501 1.00 86.62 93 ASN A C 1
ATOM 767 O O . ASN A 1 93 ? 2.836 -9.494 -13.119 1.00 86.62 93 ASN A O 1
ATOM 771 N N . ASN A 1 94 ? 3.665 -11.393 -13.960 1.00 84.31 94 ASN A N 1
ATOM 772 C CA . ASN A 1 94 ? 5.070 -10.968 -14.072 1.00 84.31 94 ASN A CA 1
ATOM 773 C C . ASN A 1 94 ? 5.800 -10.647 -12.751 1.00 84.31 94 ASN A C 1
ATOM 775 O O . ASN A 1 94 ? 7.019 -10.436 -12.777 1.00 84.31 94 ASN A O 1
ATOM 779 N N . VAL A 1 95 ? 5.127 -10.755 -11.604 1.00 87.62 95 VAL A N 1
ATOM 780 C CA . VAL A 1 95 ? 5.725 -10.603 -10.272 1.00 87.62 95 VAL A CA 1
ATOM 781 C C . VAL A 1 95 ? 6.125 -11.961 -9.703 1.00 87.62 95 VAL A C 1
ATOM 783 O O . VAL A 1 95 ? 5.294 -12.870 -9.643 1.00 87.62 95 VAL A O 1
ATOM 786 N N . PRO A 1 96 ? 7.374 -12.133 -9.251 1.00 91.56 96 PRO A N 1
ATOM 787 C CA . PRO A 1 96 ? 7.788 -13.306 -8.492 1.00 91.56 96 PRO A CA 1
ATOM 788 C C . PRO A 1 96 ? 6.902 -13.584 -7.268 1.00 91.56 96 PRO A C 1
ATOM 790 O O . PRO A 1 96 ? 6.716 -12.714 -6.419 1.00 91.56 96 PRO A O 1
ATOM 793 N N . ILE A 1 97 ? 6.408 -14.819 -7.132 1.00 91.81 97 ILE A N 1
ATOM 794 C CA . ILE A 1 97 ? 5.537 -15.234 -6.015 1.00 91.81 97 ILE A CA 1
ATOM 795 C C . ILE A 1 97 ? 6.118 -14.889 -4.623 1.00 91.81 97 ILE A C 1
ATOM 797 O O . ILE A 1 97 ? 5.353 -14.412 -3.782 1.00 91.81 97 ILE A O 1
ATOM 801 N N . PRO A 1 98 ? 7.433 -15.037 -4.348 1.00 92.62 98 PRO A N 1
ATOM 802 C CA . PRO A 1 98 ? 8.003 -14.662 -3.052 1.00 92.62 98 PRO A CA 1
ATOM 803 C C . PRO A 1 98 ? 7.759 -13.201 -2.647 1.00 92.62 98 PRO A C 1
ATOM 805 O O . PRO A 1 98 ? 7.695 -12.910 -1.455 1.00 92.62 98 PRO A O 1
ATOM 808 N N . LEU A 1 99 ? 7.572 -12.284 -3.603 1.00 91.56 99 LEU A N 1
ATOM 809 C CA . LEU A 1 99 ? 7.318 -10.873 -3.300 1.00 91.56 99 LEU A CA 1
ATOM 810 C C . LEU A 1 99 ? 5.923 -10.636 -2.726 1.00 91.56 99 LEU A C 1
ATOM 812 O O . LEU A 1 99 ? 5.775 -9.788 -1.853 1.00 91.56 99 LEU A O 1
ATOM 816 N N . TYR A 1 100 ? 4.919 -11.428 -3.107 1.00 92.75 100 TYR A N 1
ATOM 817 C CA . TYR A 1 100 ? 3.591 -11.352 -2.486 1.00 92.75 100 TYR A CA 1
ATOM 818 C C . TYR A 1 100 ? 3.666 -11.670 -0.987 1.00 92.75 100 TYR A C 1
ATOM 820 O O . TYR A 1 100 ? 3.046 -10.999 -0.169 1.00 92.75 100 TYR A O 1
ATOM 828 N N . PHE A 1 101 ? 4.483 -12.657 -0.611 1.00 93.75 101 PHE A N 1
ATOM 829 C CA . PHE A 1 101 ? 4.692 -13.011 0.793 1.00 93.75 101 PHE A CA 1
ATOM 830 C C . PHE A 1 101 ? 5.595 -12.019 1.520 1.00 93.75 101 PHE A C 1
ATOM 832 O O . PHE A 1 101 ? 5.367 -11.733 2.691 1.00 93.75 101 PHE A O 1
ATOM 839 N N . MET A 1 102 ? 6.614 -11.493 0.839 1.00 91.69 102 MET A N 1
ATOM 840 C CA . MET A 1 102 ? 7.560 -10.546 1.421 1.00 91.69 102 MET A CA 1
ATOM 841 C C . MET A 1 102 ? 6.929 -9.171 1.650 1.00 91.69 102 MET A C 1
ATOM 843 O O . MET A 1 102 ? 7.176 -8.560 2.682 1.00 91.69 102 MET A O 1
ATOM 847 N N . THR A 1 103 ? 6.093 -8.685 0.734 1.00 92.62 103 THR A N 1
ATOM 848 C CA . THR A 1 103 ? 5.437 -7.371 0.864 1.00 92.62 103 THR A CA 1
ATOM 849 C C . THR A 1 103 ? 4.496 -7.299 2.063 1.00 92.62 103 THR A C 1
ATOM 851 O O . THR A 1 103 ? 4.406 -6.250 2.695 1.00 92.62 103 THR A O 1
ATOM 854 N N . HIS A 1 104 ? 3.846 -8.402 2.445 1.00 95.75 104 HIS A N 1
ATOM 855 C CA . HIS A 1 104 ? 2.925 -8.430 3.585 1.00 95.75 104 HIS A CA 1
ATOM 856 C C . HIS A 1 104 ? 3.539 -7.894 4.899 1.00 95.75 104 HIS A C 1
ATOM 858 O O . HIS A 1 104 ? 3.017 -6.910 5.431 1.00 95.75 104 HIS A O 1
ATOM 864 N N . PRO A 1 105 ? 4.655 -8.439 5.433 1.00 95.00 105 PRO A N 1
ATOM 865 C CA . PRO A 1 105 ? 5.278 -7.913 6.648 1.00 95.00 105 PRO A CA 1
ATOM 866 C C . PRO A 1 105 ? 5.809 -6.479 6.499 1.00 95.00 105 PRO A C 1
ATOM 868 O O . PRO A 1 105 ? 5.725 -5.723 7.469 1.00 95.00 105 PRO A O 1
ATOM 871 N N . TYR A 1 106 ? 6.294 -6.067 5.319 1.00 93.50 106 TYR A N 1
ATOM 872 C CA . TYR A 1 106 ? 6.693 -4.672 5.073 1.00 93.50 106 TYR A CA 1
ATOM 873 C C . TYR A 1 106 ? 5.503 -3.723 5.230 1.00 93.50 106 TYR A C 1
ATOM 875 O O . TYR A 1 106 ? 5.562 -2.768 6.006 1.00 93.50 106 TYR A O 1
ATOM 883 N N . PHE A 1 107 ? 4.377 -4.037 4.588 1.00 95.62 107 PHE A N 1
ATOM 884 C CA . PHE A 1 107 ? 3.170 -3.223 4.689 1.00 95.62 107 PHE A CA 1
ATOM 885 C C . PHE A 1 107 ? 2.615 -3.225 6.116 1.00 95.62 107 PHE A C 1
ATOM 887 O O . PHE A 1 107 ? 2.257 -2.157 6.617 1.00 95.62 107 PHE A O 1
ATOM 894 N N . CYS A 1 108 ? 2.608 -4.364 6.816 1.00 96.94 108 CYS A N 1
ATOM 895 C CA . CYS A 1 108 ? 2.248 -4.403 8.235 1.00 96.94 108 CYS A CA 1
ATOM 896 C C . CYS A 1 108 ? 3.130 -3.468 9.076 1.00 96.94 108 CYS A C 1
ATOM 898 O O . CYS A 1 108 ? 2.611 -2.738 9.925 1.00 96.94 108 CYS A O 1
ATOM 900 N N . PHE A 1 109 ? 4.444 -3.464 8.837 1.00 95.75 109 PHE A N 1
ATOM 901 C CA . PHE A 1 109 ? 5.385 -2.602 9.547 1.00 95.75 109 PHE A CA 1
ATOM 902 C C . PHE A 1 109 ? 5.098 -1.117 9.289 1.00 95.75 109 PHE A C 1
ATOM 904 O O . PHE A 1 109 ? 4.894 -0.363 10.245 1.00 95.75 109 PHE A O 1
ATOM 911 N N . TYR A 1 110 ? 4.984 -0.707 8.022 1.00 95.81 110 TYR A N 1
ATOM 912 C CA . TYR A 1 110 ? 4.712 0.684 7.643 1.00 95.81 110 TYR A CA 1
ATOM 913 C C . TYR A 1 110 ? 3.414 1.207 8.256 1.00 95.81 110 TYR A C 1
ATOM 915 O O . TYR A 1 110 ? 3.391 2.279 8.860 1.00 95.81 110 TYR A O 1
ATOM 923 N N . HIS A 1 111 ? 2.347 0.412 8.177 1.00 97.19 111 HIS A N 1
ATOM 924 C CA . HIS A 1 111 ? 1.034 0.794 8.685 1.00 97.19 111 HIS A CA 1
ATOM 925 C C . HIS A 1 111 ? 0.963 0.791 10.220 1.00 97.19 111 HIS A C 1
ATOM 927 O O . HIS A 1 111 ? 0.230 1.576 10.822 1.00 97.19 111 HIS A O 1
ATOM 933 N N . THR A 1 112 ? 1.750 -0.058 10.885 1.00 95.88 112 THR A N 1
ATOM 934 C CA . THR A 1 112 ? 1.852 -0.043 12.351 1.00 95.88 112 THR A CA 1
ATOM 935 C C . THR A 1 112 ? 2.576 1.212 12.831 1.00 95.88 112 THR A C 1
ATOM 937 O O . THR A 1 112 ? 2.072 1.916 13.711 1.00 95.88 112 THR A O 1
ATOM 940 N N . ILE A 1 113 ? 3.725 1.533 12.226 1.00 96.12 113 ILE A N 1
ATOM 941 C CA . ILE A 1 113 ? 4.483 2.746 12.551 1.00 96.12 113 ILE A CA 1
ATOM 942 C C . ILE A 1 113 ? 3.656 3.994 12.235 1.00 96.12 113 ILE A C 1
ATOM 944 O O . ILE A 1 113 ? 3.581 4.898 13.073 1.00 96.12 113 ILE A O 1
ATOM 948 N N . SER A 1 114 ? 2.970 4.035 11.090 1.00 96.69 114 SER A N 1
ATOM 949 C CA . SER A 1 114 ? 2.134 5.181 10.734 1.00 96.69 114 SER A CA 1
ATOM 950 C C . SER A 1 114 ? 0.982 5.382 11.715 1.00 96.69 114 SER A C 1
ATOM 952 O O . SER A 1 114 ? 0.791 6.504 12.183 1.00 96.69 114 SER A O 1
ATOM 954 N N . ASN A 1 115 ? 0.297 4.317 12.144 1.00 95.69 115 ASN A N 1
ATOM 955 C CA . ASN A 1 115 ? -0.735 4.408 13.179 1.00 95.69 115 ASN A CA 1
ATOM 956 C C . ASN A 1 115 ? -0.185 4.964 14.498 1.00 95.69 115 ASN A C 1
ATOM 958 O O . ASN A 1 115 ? -0.805 5.841 15.105 1.00 95.69 115 ASN A O 1
ATOM 962 N N . MET A 1 116 ? 0.983 4.494 14.947 1.00 95.44 116 MET A N 1
ATOM 963 C CA . MET A 1 116 ? 1.612 5.002 16.172 1.00 95.44 116 MET A CA 1
ATOM 964 C C . MET A 1 116 ? 1.932 6.498 16.065 1.00 95.44 116 MET A C 1
ATOM 966 O O . MET A 1 116 ? 1.623 7.264 16.983 1.00 95.44 116 MET A O 1
ATOM 970 N N . LEU A 1 117 ? 2.522 6.923 14.946 1.00 97.06 117 LEU A N 1
ATOM 971 C CA . LEU A 1 117 ? 2.892 8.318 14.705 1.00 97.06 117 LEU A CA 1
ATOM 972 C C . LEU A 1 117 ? 1.665 9.223 14.567 1.00 97.06 117 LEU A C 1
ATOM 974 O O . LEU A 1 117 ? 1.621 10.289 15.177 1.00 97.06 117 LEU A O 1
ATOM 978 N N . LEU A 1 118 ? 0.640 8.786 13.838 1.00 96.12 118 LEU A N 1
ATOM 979 C CA . LEU A 1 118 ? -0.599 9.539 13.654 1.00 96.12 118 LEU A CA 1
ATOM 980 C C . LEU A 1 118 ? -1.401 9.662 14.955 1.00 96.12 118 LEU A C 1
ATOM 982 O O . LEU A 1 118 ? -1.938 10.735 15.230 1.00 96.12 118 LEU A O 1
ATOM 986 N N . ARG A 1 119 ? -1.446 8.622 15.800 1.00 95.44 119 ARG A N 1
ATOM 987 C CA . ARG A 1 119 ? -2.045 8.720 17.146 1.00 95.44 119 ARG A CA 1
ATOM 988 C C . ARG A 1 119 ? -1.292 9.721 18.020 1.00 95.44 119 ARG A C 1
ATOM 990 O O . ARG A 1 119 ? -1.920 10.556 18.672 1.00 95.44 119 ARG A O 1
ATOM 997 N N . ARG A 1 120 ? 0.047 9.698 17.989 1.00 96.12 120 ARG A N 1
ATOM 998 C CA . ARG A 1 120 ? 0.878 10.691 18.693 1.00 96.12 120 ARG A CA 1
ATOM 999 C C . ARG A 1 120 ? 0.640 12.108 18.178 1.00 96.12 120 ARG A C 1
ATOM 1001 O O . ARG A 1 120 ? 0.473 13.014 18.989 1.00 96.12 120 ARG A O 1
ATOM 1008 N N . LEU A 1 121 ? 0.562 12.293 16.861 1.00 96.12 121 LEU A N 1
ATOM 1009 C CA . LEU A 1 121 ? 0.260 13.585 16.250 1.00 96.12 121 LEU A CA 1
ATOM 1010 C C . LEU A 1 121 ? -1.114 14.094 16.690 1.00 96.12 121 LEU A C 1
ATOM 1012 O O . LEU A 1 121 ? -1.217 15.223 17.160 1.00 96.12 121 LEU A O 1
ATOM 1016 N N . ARG A 1 122 ? -2.158 13.260 16.587 1.00 94.75 122 ARG A N 1
ATOM 1017 C CA . ARG A 1 122 ? -3.530 13.600 17.005 1.00 94.75 122 ARG A CA 1
ATOM 1018 C C . ARG A 1 122 ? -3.592 14.030 18.467 1.00 94.75 122 ARG A C 1
ATOM 1020 O O . ARG A 1 122 ? -4.282 14.996 18.782 1.00 94.75 122 ARG A O 1
ATOM 1027 N N . HIS A 1 123 ? -2.843 13.354 19.335 1.00 94.44 123 HIS A N 1
ATOM 1028 C CA . HIS A 1 123 ? -2.715 13.747 20.733 1.00 94.44 123 HIS A CA 1
ATOM 1029 C C . HIS A 1 123 ? -1.992 15.097 20.887 1.00 94.44 123 HIS A C 1
ATOM 1031 O O . HIS A 1 123 ? -2.463 15.965 21.620 1.00 94.44 123 HIS A O 1
ATOM 1037 N N . ALA A 1 124 ? -0.883 15.309 20.171 1.00 94.94 124 ALA A N 1
ATOM 1038 C CA . ALA A 1 124 ? -0.095 16.542 20.238 1.00 94.94 124 ALA A CA 1
ATOM 1039 C C . ALA A 1 124 ? -0.874 17.780 19.762 1.00 94.94 124 ALA A C 1
ATOM 1041 O O . ALA A 1 124 ? -0.740 18.852 20.343 1.00 94.94 124 ALA A O 1
ATOM 1042 N N . ILE A 1 125 ? -1.728 17.630 18.747 1.00 94.81 125 ILE A N 1
ATOM 1043 C CA . ILE A 1 125 ? -2.544 18.728 18.200 1.00 94.81 125 ILE A CA 1
ATOM 1044 C C . ILE A 1 125 ? -3.932 18.832 18.850 1.00 94.81 125 ILE A C 1
ATOM 1046 O O . ILE A 1 125 ? -4.771 19.613 18.395 1.00 94.81 125 ILE A O 1
ATOM 1050 N N . SER A 1 126 ? -4.202 18.054 19.904 1.00 91.69 126 SER A N 1
ATOM 1051 C CA . SER A 1 126 ? -5.518 17.998 20.560 1.00 91.69 126 SER A CA 1
ATOM 1052 C C . SER A 1 126 ? -5.926 19.317 21.232 1.00 91.69 126 SER A C 1
ATOM 1054 O O . SER A 1 126 ? -7.115 19.553 21.443 1.00 91.69 126 SER A O 1
ATOM 1056 N N . THR A 1 127 ? -4.964 20.203 21.499 1.00 92.31 127 THR A N 1
ATOM 1057 C CA . THR A 1 127 ? -5.152 21.533 22.099 1.00 92.31 127 THR A CA 1
ATOM 1058 C C . THR A 1 127 ? -5.423 22.640 21.073 1.00 92.31 127 THR A C 1
ATOM 1060 O O . THR A 1 127 ? -5.877 23.719 21.443 1.00 92.31 127 THR A O 1
ATOM 1063 N N . VAL A 1 128 ? -5.196 22.401 19.776 1.00 91.75 128 VAL A N 1
ATOM 1064 C CA . VAL A 1 128 ? -5.373 23.412 18.716 1.00 91.75 128 VAL A CA 1
ATOM 1065 C C . VAL A 1 128 ? -6.864 23.673 18.489 1.00 91.75 128 VAL A C 1
ATOM 1067 O O . VAL A 1 128 ? -7.550 22.777 18.023 1.00 91.75 128 VAL A O 1
ATOM 1070 N N . GLY A 1 129 ? -7.406 24.856 18.780 1.00 86.88 129 GLY A N 1
ATOM 1071 C CA . GLY A 1 129 ? -8.866 25.086 18.739 1.00 86.88 129 GLY A CA 1
ATOM 1072 C C . GLY A 1 129 ? -9.537 24.867 17.370 1.00 86.88 129 GLY A C 1
ATOM 1073 O O . GLY A 1 129 ? -10.653 24.358 17.301 1.00 86.88 129 GLY A O 1
ATOM 1074 N N . SER A 1 130 ? -8.849 25.184 16.267 1.00 94.12 130 SER A N 1
ATOM 1075 C CA . SER A 1 130 ? -9.419 25.084 14.916 1.00 94.12 130 SER A CA 1
ATOM 1076 C C . SER A 1 130 ? -9.387 23.657 14.361 1.00 94.12 130 SER A C 1
ATOM 1078 O O . SER A 1 130 ? -8.320 23.064 14.161 1.00 94.12 130 SER A O 1
ATOM 1080 N N . ARG A 1 131 ? -10.570 23.120 14.032 1.00 91.81 131 ARG A N 1
ATOM 1081 C CA . ARG A 1 131 ? -10.730 21.809 13.382 1.00 91.81 131 ARG A CA 1
ATOM 1082 C C . ARG A 1 131 ? -10.035 21.769 12.018 1.00 91.81 131 ARG A C 1
ATOM 1084 O O . ARG A 1 131 ? -9.344 20.796 11.728 1.00 91.81 131 ARG A O 1
ATOM 1091 N N . CYS A 1 132 ? -10.169 22.824 11.214 1.00 94.31 132 CYS A N 1
ATOM 1092 C CA . CYS A 1 132 ? -9.544 22.915 9.892 1.00 94.31 132 CYS A CA 1
ATOM 1093 C C . CYS A 1 132 ? -8.018 22.853 9.993 1.00 94.31 132 CYS A C 1
ATOM 1095 O O . CYS A 1 132 ? -7.377 22.100 9.264 1.00 94.31 132 CYS A O 1
ATOM 1097 N N . THR A 1 133 ? -7.433 23.565 10.959 1.00 93.44 133 THR A N 1
ATOM 1098 C CA . THR A 1 133 ? -5.983 23.543 11.185 1.00 93.44 133 THR A CA 1
ATOM 1099 C C . THR A 1 133 ? -5.495 22.145 11.568 1.00 93.44 133 THR A C 1
ATOM 1101 O O . THR A 1 133 ? -4.487 21.687 11.035 1.00 93.44 133 THR A O 1
ATOM 1104 N N . ARG A 1 134 ? -6.228 21.413 12.423 1.00 92.56 134 ARG A N 1
ATOM 1105 C CA . ARG A 1 134 ? -5.887 20.015 12.751 1.00 92.56 134 ARG A CA 1
ATOM 1106 C C . ARG A 1 134 ? -5.916 19.106 11.521 1.00 92.56 134 ARG A C 1
ATOM 1108 O O . ARG A 1 134 ? -5.033 18.263 11.386 1.00 92.56 134 ARG A O 1
ATOM 1115 N N . TRP A 1 135 ? -6.910 19.270 10.645 1.00 94.19 135 TRP A N 1
ATOM 1116 C CA . TRP A 1 135 ? -7.017 18.502 9.400 1.00 94.19 135 TRP A CA 1
ATOM 1117 C C . TRP A 1 135 ? -5.855 18.778 8.452 1.00 94.19 135 TRP A C 1
ATOM 1119 O O . TRP A 1 135 ? -5.242 17.831 7.969 1.00 94.19 135 TRP A O 1
ATOM 1129 N N . VAL A 1 136 ? -5.508 20.051 8.244 1.00 95.81 136 VAL A N 1
ATOM 1130 C CA . VAL A 1 136 ? -4.372 20.439 7.395 1.00 95.81 136 VAL A CA 1
ATOM 1131 C C . VAL A 1 136 ? -3.066 19.869 7.945 1.00 95.81 136 VAL A C 1
ATOM 1133 O O . VAL A 1 136 ? -2.307 19.264 7.193 1.00 95.81 136 VAL A O 1
ATOM 1136 N N . ILE A 1 137 ? -2.826 19.976 9.257 1.00 96.25 137 ILE A N 1
ATOM 1137 C CA . ILE A 1 137 ? -1.625 19.405 9.885 1.00 96.25 137 ILE A CA 1
ATOM 1138 C C . ILE A 1 137 ? -1.574 17.883 9.690 1.00 96.25 137 ILE A C 1
ATOM 1140 O O . ILE A 1 137 ? -0.526 17.352 9.328 1.00 96.25 137 ILE A O 1
ATOM 1144 N N . GLN A 1 138 ? -2.689 17.172 9.896 1.00 95.88 138 GLN A N 1
ATOM 1145 C CA . GLN A 1 138 ? -2.740 15.722 9.676 1.00 95.88 138 GLN A CA 1
ATOM 1146 C C . GLN A 1 138 ? -2.493 15.350 8.212 1.00 95.88 138 GLN A C 1
ATOM 1148 O O . GLN A 1 138 ? -1.718 14.435 7.954 1.00 95.88 138 GLN A O 1
ATOM 1153 N N . ALA A 1 139 ? -3.109 16.059 7.264 1.00 96.38 139 ALA A N 1
ATOM 1154 C CA . ALA A 1 139 ? -2.934 15.804 5.838 1.00 96.38 139 ALA A CA 1
ATOM 1155 C C . ALA A 1 139 ? -1.476 16.017 5.403 1.00 96.38 139 ALA A C 1
ATOM 1157 O O . ALA A 1 139 ? -0.884 15.132 4.787 1.00 96.38 139 ALA A O 1
ATOM 1158 N N . LEU A 1 140 ? -0.866 17.140 5.798 1.00 97.00 140 LEU A N 1
ATOM 1159 C CA . LEU A 1 140 ? 0.545 17.421 5.521 1.00 97.00 140 LEU A CA 1
ATOM 1160 C C . LEU A 1 140 ? 1.461 16.363 6.139 1.00 97.00 140 LEU A C 1
ATOM 1162 O O . LEU A 1 140 ? 2.389 15.889 5.488 1.00 97.00 140 LEU A O 1
ATOM 1166 N N . PHE A 1 141 ? 1.176 15.944 7.373 1.00 97.56 141 PHE A N 1
ATOM 1167 C CA . PHE A 1 141 ? 1.949 14.896 8.025 1.00 97.56 141 PHE A CA 1
ATOM 1168 C C . PHE A 1 141 ? 1.833 13.551 7.300 1.00 97.56 141 PHE A C 1
ATOM 1170 O O . PHE A 1 141 ? 2.843 12.874 7.132 1.00 97.56 141 PHE A O 1
ATOM 1177 N N . ILE A 1 142 ? 0.636 13.170 6.839 1.00 97.56 142 ILE A N 1
ATOM 1178 C CA . ILE A 1 142 ? 0.434 11.949 6.045 1.00 97.56 142 ILE A CA 1
ATOM 1179 C C . ILE A 1 142 ? 1.240 12.022 4.750 1.00 97.56 142 ILE A C 1
ATOM 1181 O O . ILE A 1 142 ? 1.912 11.047 4.426 1.00 97.56 142 ILE A O 1
ATOM 1185 N N . ILE A 1 143 ? 1.218 13.154 4.042 1.00 96.69 143 ILE A N 1
ATOM 1186 C CA . ILE A 1 143 ? 1.977 13.335 2.796 1.00 96.69 143 ILE A CA 1
ATOM 1187 C C . ILE A 1 143 ? 3.477 13.149 3.051 1.00 96.69 143 ILE A C 1
ATOM 1189 O O . ILE A 1 143 ? 4.126 12.346 2.380 1.00 96.69 143 ILE A O 1
ATOM 1193 N N . VAL A 1 144 ? 4.016 13.832 4.064 1.00 96.94 144 VAL A N 1
ATOM 1194 C CA . VAL A 1 144 ? 5.441 13.749 4.417 1.00 96.94 144 VAL A CA 1
ATOM 1195 C C . VAL A 1 144 ? 5.821 12.337 4.861 1.00 96.94 144 VAL A C 1
ATOM 1197 O O . VAL A 1 144 ? 6.800 11.780 4.369 1.00 96.94 144 VAL A O 1
ATOM 1200 N N . LEU A 1 145 ? 5.036 11.721 5.749 1.00 97.12 145 LEU A N 1
ATOM 1201 C CA . LEU A 1 145 ? 5.294 10.367 6.240 1.00 97.12 145 LEU A CA 1
ATOM 1202 C C . LEU A 1 145 ? 5.239 9.329 5.112 1.00 97.12 145 LEU A C 1
ATOM 1204 O O . LEU A 1 145 ? 6.068 8.420 5.069 1.00 97.12 145 LEU A O 1
ATOM 1208 N N . SER A 1 146 ? 4.282 9.470 4.197 1.00 97.19 146 SER A N 1
ATOM 1209 C CA . SER A 1 146 ? 4.121 8.594 3.033 1.00 97.19 146 SER A CA 1
ATOM 1210 C C . SER A 1 146 ? 5.323 8.685 2.101 1.00 97.19 146 SER A C 1
ATOM 1212 O O . SER A 1 146 ? 5.869 7.655 1.715 1.00 97.19 146 SER A O 1
ATOM 1214 N N . TYR A 1 147 ? 5.786 9.905 1.808 1.00 95.56 147 TYR A N 1
ATOM 1215 C CA . TYR A 1 147 ? 6.978 10.120 0.991 1.00 95.56 147 TYR A CA 1
ATOM 1216 C C . TYR A 1 147 ? 8.238 9.553 1.650 1.00 95.56 147 TYR A C 1
ATOM 1218 O O . TYR A 1 147 ? 8.997 8.843 0.998 1.00 95.56 147 TYR A O 1
ATOM 1226 N N . ILE A 1 148 ? 8.434 9.793 2.952 1.00 95.12 148 ILE A N 1
ATOM 1227 C CA . ILE A 1 148 ? 9.562 9.219 3.702 1.00 95.12 148 ILE A CA 1
ATOM 1228 C C . ILE A 1 148 ? 9.517 7.688 3.655 1.00 95.12 148 ILE A C 1
ATOM 1230 O O . ILE A 1 148 ? 10.542 7.067 3.390 1.00 95.12 148 ILE A O 1
ATOM 1234 N N . THR A 1 149 ? 8.346 7.079 3.870 1.00 95.56 149 THR A N 1
ATOM 1235 C CA . THR A 1 149 ? 8.193 5.614 3.806 1.00 95.56 149 THR A CA 1
ATOM 1236 C C . THR A 1 149 ? 8.593 5.084 2.430 1.00 95.56 149 THR A C 1
ATOM 1238 O O . THR A 1 149 ? 9.421 4.180 2.336 1.00 95.56 149 THR A O 1
ATOM 1241 N N . ALA A 1 150 ? 8.047 5.682 1.369 1.00 93.50 150 ALA A N 1
ATOM 1242 C CA . ALA A 1 150 ? 8.310 5.275 -0.004 1.00 93.50 150 ALA A CA 1
ATOM 1243 C C . ALA A 1 150 ? 9.787 5.445 -0.393 1.00 93.50 150 ALA A C 1
ATOM 1245 O O . ALA A 1 150 ? 10.375 4.542 -0.983 1.00 93.50 150 ALA A O 1
ATOM 1246 N N . ALA A 1 151 ? 10.407 6.564 -0.010 1.00 91.56 151 ALA A N 1
ATOM 1247 C CA . ALA A 1 151 ? 11.822 6.814 -0.260 1.00 91.56 151 ALA A CA 1
ATOM 1248 C C . ALA A 1 151 ? 12.719 5.837 0.512 1.00 91.56 151 ALA A C 1
ATOM 1250 O O . ALA A 1 151 ? 13.674 5.306 -0.051 1.00 91.56 151 ALA A O 1
ATOM 1251 N N . MET A 1 152 ? 12.405 5.554 1.782 1.00 91.75 152 MET A N 1
ATOM 1252 C CA . MET A 1 152 ? 13.131 4.552 2.565 1.00 91.75 152 MET A CA 1
ATOM 1253 C C . MET A 1 152 ? 13.059 3.173 1.911 1.00 91.75 152 MET A C 1
ATOM 1255 O O . MET A 1 152 ? 14.082 2.503 1.823 1.00 91.75 152 MET A O 1
ATOM 1259 N N . GLU A 1 153 ? 11.888 2.761 1.425 1.00 87.94 153 GLU A N 1
ATOM 1260 C CA . GLU A 1 153 ? 11.738 1.491 0.714 1.00 87.94 153 GLU A CA 1
ATOM 1261 C C . GLU A 1 153 ? 12.515 1.472 -0.611 1.00 87.94 153 GLU A C 1
ATOM 1263 O O . GLU A 1 153 ? 13.247 0.523 -0.888 1.00 87.94 153 GLU A O 1
ATOM 1268 N N . ALA A 1 154 ? 12.443 2.544 -1.404 1.00 86.25 154 ALA A N 1
ATOM 1269 C CA . ALA A 1 154 ? 13.218 2.645 -2.639 1.00 86.25 154 ALA A CA 1
ATOM 1270 C C . ALA A 1 154 ? 14.731 2.518 -2.372 1.00 86.25 154 ALA A C 1
ATOM 1272 O O . ALA A 1 154 ? 15.430 1.817 -3.104 1.00 86.25 154 ALA A O 1
ATOM 1273 N N . ILE A 1 155 ? 15.227 3.128 -1.290 1.00 85.00 155 ILE A N 1
ATOM 1274 C CA . ILE A 1 155 ? 16.636 3.061 -0.879 1.00 85.00 155 ILE A CA 1
ATOM 1275 C C . ILE A 1 155 ? 17.015 1.666 -0.359 1.00 85.00 155 ILE A C 1
ATOM 1277 O O . ILE A 1 155 ? 18.113 1.188 -0.646 1.00 85.00 155 ILE A O 1
ATOM 1281 N N . THR A 1 156 ? 16.150 0.989 0.402 1.00 83.69 156 THR A N 1
ATOM 1282 C CA . THR A 1 156 ? 16.480 -0.345 0.932 1.00 83.69 156 THR A CA 1
ATOM 1283 C C . THR A 1 156 ? 16.506 -1.404 -0.165 1.00 83.69 156 THR A C 1
ATOM 1285 O O . THR A 1 156 ? 17.359 -2.292 -0.120 1.00 83.69 156 THR A O 1
ATOM 1288 N N . ILE A 1 157 ? 15.634 -1.298 -1.171 1.00 80.19 157 ILE A N 1
ATOM 1289 C CA . ILE A 1 157 ? 15.583 -2.250 -2.291 1.00 80.19 157 ILE A CA 1
ATOM 1290 C C . ILE A 1 157 ? 16.608 -1.892 -3.384 1.00 80.19 157 ILE A C 1
ATOM 1292 O O . ILE A 1 157 ? 17.025 -2.767 -4.135 1.00 80.19 157 ILE A O 1
ATOM 1296 N N . ALA A 1 15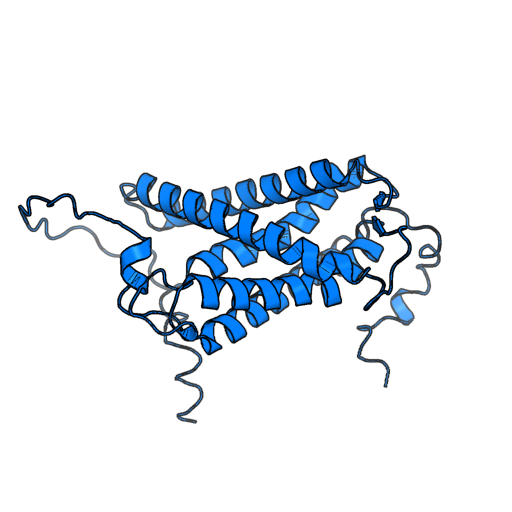8 ? 17.112 -0.654 -3.436 1.00 76.25 158 ALA A N 1
ATOM 1297 C CA . ALA A 1 158 ? 18.120 -0.214 -4.410 1.00 76.25 158 ALA A CA 1
ATOM 1298 C C . ALA A 1 158 ? 19.381 -1.092 -4.491 1.00 76.25 158 ALA A C 1
ATOM 1300 O O . ALA A 1 158 ? 20.019 -1.173 -5.541 1.00 76.25 158 ALA A O 1
ATOM 1301 N N . ASN A 1 159 ? 19.762 -1.722 -3.377 1.00 77.62 159 ASN A N 1
ATOM 1302 C CA . ASN A 1 159 ? 20.943 -2.583 -3.300 1.00 77.62 159 ASN A CA 1
ATOM 1303 C C . ASN A 1 159 ? 20.628 -4.062 -3.560 1.00 77.62 159 ASN A C 1
ATOM 1305 O O . ASN A 1 159 ? 21.528 -4.901 -3.497 1.00 77.62 159 ASN A O 1
ATOM 1309 N N . PHE A 1 160 ? 19.367 -4.409 -3.825 1.00 83.44 160 PHE A N 1
ATOM 1310 C CA . PHE A 1 160 ? 18.992 -5.781 -4.118 1.00 83.44 160 PHE A CA 1
ATOM 1311 C C . PHE A 1 160 ? 19.425 -6.142 -5.548 1.00 83.44 160 PHE A C 1
ATOM 1313 O O . PHE A 1 160 ? 18.949 -5.530 -6.502 1.00 83.44 160 PHE A O 1
ATOM 1320 N N . PRO A 1 161 ? 20.290 -7.156 -5.737 1.00 82.62 161 PRO A N 1
ATOM 1321 C CA . PRO A 1 161 ? 20.912 -7.442 -7.035 1.00 82.62 161 PRO A CA 1
ATOM 1322 C C . PRO A 1 161 ? 19.921 -7.898 -8.110 1.00 82.62 161 PRO A C 1
ATOM 1324 O O . PRO A 1 161 ? 20.260 -7.911 -9.290 1.00 82.62 161 PRO A O 1
ATOM 1327 N N . TYR A 1 162 ? 18.704 -8.274 -7.712 1.00 84.00 162 TYR A N 1
ATOM 1328 C CA . TYR A 1 162 ? 17.674 -8.754 -8.624 1.00 84.00 162 TYR A CA 1
ATOM 1329 C C . TYR A 1 162 ? 16.505 -7.786 -8.821 1.00 84.00 162 TYR A C 1
ATOM 1331 O O . TYR A 1 162 ? 15.418 -8.206 -9.239 1.00 84.00 162 TYR A O 1
ATOM 1339 N N . TYR A 1 163 ? 16.712 -6.511 -8.493 1.00 82.81 163 TYR A N 1
ATOM 1340 C CA . TYR A 1 163 ? 15.775 -5.441 -8.796 1.00 82.81 163 TYR A CA 1
ATOM 1341 C C . TYR A 1 163 ? 16.483 -4.344 -9.578 1.00 82.81 163 TYR A C 1
ATOM 1343 O O . TYR A 1 163 ? 17.376 -3.675 -9.064 1.00 82.81 163 TYR A O 1
ATOM 1351 N N . ASP A 1 164 ? 16.105 -4.219 -10.845 1.00 82.12 164 ASP A N 1
ATOM 1352 C CA . ASP A 1 164 ? 16.761 -3.336 -11.795 1.00 82.12 164 ASP A CA 1
ATOM 1353 C C . ASP A 1 164 ? 15.878 -2.136 -12.139 1.00 82.12 164 ASP A C 1
ATOM 1355 O O . ASP A 1 164 ? 14.649 -2.249 -12.201 1.00 82.12 164 ASP A O 1
ATOM 1359 N N . PHE A 1 165 ? 16.522 -0.996 -12.370 1.00 82.75 165 PHE A N 1
ATOM 1360 C CA . PHE A 1 165 ? 15.878 0.271 -12.701 1.00 82.75 165 PHE A CA 1
ATOM 1361 C C . PHE A 1 165 ? 16.566 0.894 -13.907 1.00 82.75 165 PHE A C 1
ATOM 1363 O O . PHE A 1 165 ? 17.793 0.977 -13.934 1.00 82.75 165 PHE A O 1
ATOM 1370 N N . VAL A 1 166 ? 15.771 1.412 -14.846 1.00 80.31 166 VAL A N 1
ATOM 1371 C CA . VAL A 1 166 ? 16.289 2.173 -15.996 1.00 80.31 166 VAL A CA 1
ATOM 1372 C C . VAL A 1 166 ? 17.018 3.439 -15.531 1.00 80.31 166 VAL A C 1
ATOM 1374 O O . VAL A 1 166 ? 18.161 3.663 -15.916 1.00 80.31 166 VAL A O 1
ATOM 1377 N N . ASP A 1 167 ? 16.387 4.232 -14.658 1.00 81.94 167 ASP A N 1
ATOM 1378 C CA . ASP A 1 167 ? 16.996 5.409 -14.035 1.00 81.94 167 ASP A CA 1
ATOM 1379 C C . ASP A 1 167 ? 16.744 5.407 -12.520 1.00 81.94 167 ASP A C 1
ATOM 1381 O O . ASP A 1 167 ? 15.622 5.578 -12.032 1.00 81.94 167 ASP A O 1
ATOM 1385 N N . ARG A 1 168 ? 17.824 5.222 -11.756 1.00 81.81 168 ARG A N 1
ATOM 1386 C CA . ARG A 1 168 ? 17.779 5.186 -10.289 1.00 81.81 168 ARG A CA 1
ATOM 1387 C C . ARG A 1 168 ? 17.480 6.554 -9.680 1.00 81.81 168 ARG A C 1
ATOM 1389 O O . ARG A 1 168 ? 16.799 6.625 -8.661 1.00 81.81 168 ARG A O 1
ATOM 1396 N N . TRP A 1 169 ? 17.969 7.638 -10.279 1.00 83.75 169 TRP A N 1
ATOM 1397 C CA . TRP A 1 169 ? 17.754 8.987 -9.759 1.00 83.75 169 TRP A CA 1
ATOM 1398 C C . TRP A 1 169 ? 16.287 9.399 -9.889 1.00 83.75 169 TRP A C 1
ATOM 1400 O O . TRP A 1 169 ? 15.687 9.910 -8.934 1.00 83.75 169 TRP A O 1
ATOM 1410 N N . MET A 1 170 ? 15.682 9.113 -11.044 1.00 83.19 170 MET A N 1
ATOM 1411 C CA . MET A 1 170 ? 14.255 9.359 -11.253 1.00 83.19 170 MET A CA 1
ATOM 1412 C C . MET A 1 170 ? 13.386 8.467 -10.368 1.00 83.19 170 MET A C 1
ATOM 1414 O O . MET A 1 170 ? 12.397 8.948 -9.810 1.00 83.19 170 MET A O 1
ATOM 1418 N N . MET A 1 171 ? 13.788 7.211 -10.150 1.00 84.38 171 MET A N 1
ATOM 1419 C CA . MET A 1 171 ? 13.113 6.333 -9.194 1.00 84.38 171 MET A CA 1
ATOM 1420 C C . MET A 1 171 ? 13.130 6.911 -7.771 1.00 84.38 171 MET A C 1
ATOM 1422 O O . MET A 1 171 ? 12.094 6.937 -7.112 1.00 84.38 171 MET A O 1
ATOM 1426 N N . TYR A 1 172 ? 14.268 7.416 -7.285 1.00 83.75 172 TYR A N 1
ATOM 1427 C CA . TYR A 1 172 ? 14.362 7.916 -5.905 1.00 83.75 172 TYR A CA 1
ATOM 1428 C C . TYR A 1 172 ? 13.615 9.224 -5.665 1.00 83.75 172 TYR A C 1
ATOM 1430 O O . TYR A 1 172 ? 13.180 9.472 -4.541 1.00 83.75 172 TYR A O 1
ATOM 1438 N N . THR A 1 173 ? 13.462 10.053 -6.692 1.00 84.81 173 THR A N 1
ATOM 1439 C CA . THR A 1 173 ? 12.807 11.359 -6.580 1.00 84.81 173 THR A CA 1
ATOM 1440 C C . THR A 1 173 ? 11.326 11.258 -6.938 1.00 84.81 173 THR A C 1
ATOM 1442 O O . THR A 1 173 ? 10.457 11.288 -6.064 1.00 84.81 173 THR A O 1
ATOM 1445 N N . VAL A 1 174 ? 11.029 11.081 -8.223 1.00 86.00 174 VAL A N 1
ATOM 1446 C CA . VAL A 1 174 ? 9.663 11.043 -8.755 1.00 86.00 174 VAL A CA 1
ATOM 1447 C C . VAL A 1 174 ? 9.012 9.683 -8.505 1.00 86.00 174 VAL A C 1
ATOM 1449 O O . VAL A 1 174 ? 7.837 9.627 -8.147 1.00 86.00 174 VAL A O 1
ATOM 1452 N N . GLY A 1 175 ? 9.769 8.588 -8.613 1.00 86.25 175 GLY A N 1
ATOM 1453 C CA . GLY A 1 175 ? 9.256 7.245 -8.338 1.00 86.25 175 GLY A CA 1
ATOM 1454 C C . GLY A 1 175 ? 8.834 7.050 -6.882 1.00 86.25 175 GLY A C 1
ATOM 1455 O O . GLY A 1 175 ? 7.771 6.489 -6.627 1.00 86.25 175 GLY A O 1
ATOM 1456 N N . SER A 1 176 ? 9.583 7.604 -5.926 1.00 90.25 176 SER A N 1
ATOM 1457 C CA . SER A 1 176 ? 9.191 7.626 -4.511 1.00 90.25 176 SER A CA 1
ATOM 1458 C C . SER A 1 176 ? 7.895 8.403 -4.288 1.00 90.25 176 SER A C 1
ATOM 1460 O O . SER A 1 176 ? 7.064 7.973 -3.496 1.00 90.25 176 SER A O 1
ATOM 1462 N N . LEU A 1 177 ? 7.675 9.517 -4.999 1.00 91.81 177 LEU A N 1
ATOM 1463 C CA . LEU A 1 177 ? 6.407 10.251 -4.935 1.00 91.81 177 LEU A CA 1
ATOM 1464 C C . LEU A 1 177 ? 5.253 9.436 -5.535 1.00 91.81 177 LEU A C 1
ATOM 1466 O O . LEU A 1 177 ? 4.182 9.359 -4.931 1.00 91.81 177 LEU A O 1
ATOM 1470 N N . PHE A 1 178 ? 5.483 8.793 -6.683 1.00 91.88 178 PHE A N 1
ATOM 1471 C CA . PHE A 1 178 ? 4.502 7.905 -7.303 1.00 91.88 178 PHE A CA 1
ATOM 1472 C C . PHE A 1 178 ? 4.130 6.748 -6.375 1.00 91.88 178 PHE A C 1
ATOM 1474 O O . PHE A 1 178 ? 2.963 6.400 -6.238 1.00 91.88 178 PHE A O 1
ATOM 1481 N N . TYR A 1 179 ? 5.111 6.176 -5.687 1.00 91.69 179 TYR A N 1
ATOM 1482 C CA . TYR A 1 179 ? 4.870 5.100 -4.741 1.00 91.69 179 TYR A CA 1
ATOM 1483 C C . TYR A 1 179 ? 4.211 5.591 -3.438 1.00 91.69 179 TYR A C 1
ATOM 1485 O O . TYR A 1 179 ? 3.323 4.928 -2.900 1.00 91.69 179 TYR A O 1
ATOM 1493 N N . ALA A 1 180 ? 4.538 6.801 -2.972 1.00 94.88 180 ALA A N 1
ATOM 1494 C CA . ALA A 1 180 ? 3.928 7.419 -1.790 1.00 94.88 180 ALA A CA 1
ATOM 1495 C C . ALA A 1 180 ? 2.401 7.567 -1.892 1.00 94.88 180 ALA A C 1
ATOM 1497 O O . ALA A 1 180 ? 1.713 7.557 -0.869 1.00 94.88 180 ALA A O 1
ATOM 1498 N N . MET A 1 181 ? 1.859 7.628 -3.111 1.00 94.69 181 MET A N 1
ATOM 1499 C CA . MET A 1 181 ? 0.419 7.617 -3.376 1.00 94.69 181 MET A CA 1
ATOM 1500 C C . MET A 1 181 ? -0.313 6.431 -2.732 1.00 94.69 181 MET A C 1
ATOM 1502 O O . MET A 1 181 ? -1.476 6.551 -2.344 1.00 94.69 181 MET A O 1
ATOM 1506 N N . TYR A 1 182 ? 0.364 5.301 -2.545 1.00 95.19 182 TYR A N 1
ATOM 1507 C CA . TYR A 1 182 ? -0.237 4.111 -1.950 1.00 95.19 182 TYR A CA 1
ATOM 1508 C C . TYR A 1 182 ? -0.595 4.421 -0.494 1.00 95.19 182 TYR A C 1
ATOM 1510 O O . TYR A 1 182 ? -1.696 4.125 -0.027 1.00 95.19 182 TYR A O 1
ATOM 1518 N N . PHE A 1 183 ? 0.319 5.117 0.180 1.00 97.19 183 PHE A N 1
ATOM 1519 C CA . PHE A 1 183 ? 0.235 5.490 1.582 1.00 97.19 183 PHE A CA 1
ATOM 1520 C C . PHE A 1 183 ? -0.632 6.726 1.843 1.00 97.19 183 PHE A C 1
ATOM 1522 O O . PHE A 1 183 ? -1.259 6.804 2.903 1.00 97.19 183 PHE A O 1
ATOM 1529 N N . PHE A 1 184 ? -0.760 7.643 0.872 1.00 96.00 184 PHE A N 1
ATOM 1530 C CA . PHE A 1 184 ? -1.662 8.802 0.983 1.00 96.00 184 PHE A CA 1
ATOM 1531 C C . PHE A 1 184 ? -3.098 8.391 1.306 1.00 96.00 184 PHE A C 1
ATOM 1533 O O . PHE A 1 184 ? -3.775 9.076 2.072 1.00 96.00 184 PHE A O 1
ATOM 1540 N N . ILE A 1 185 ? -3.548 7.265 0.748 1.00 96.25 185 ILE A N 1
ATOM 1541 C CA . ILE A 1 185 ? -4.890 6.728 0.980 1.00 96.25 185 ILE A CA 1
ATOM 1542 C C . ILE A 1 185 ? -4.860 5.633 2.044 1.00 96.25 185 ILE A C 1
ATOM 1544 O O . ILE A 1 185 ? -5.723 5.613 2.922 1.00 96.25 185 ILE A O 1
ATOM 1548 N N . SER A 1 186 ? -3.872 4.736 2.022 1.00 97.12 186 SER A N 1
ATOM 1549 C CA . SER A 1 186 ? -3.874 3.584 2.924 1.00 97.12 186 SER A CA 1
ATOM 1550 C C . SER A 1 186 ? -3.723 3.980 4.397 1.00 97.12 186 SER A C 1
ATOM 1552 O O . SER A 1 186 ? -4.444 3.449 5.238 1.00 97.12 186 SER A O 1
ATOM 1554 N N . TYR A 1 187 ? -2.878 4.962 4.735 1.00 97.44 187 TYR A N 1
ATOM 1555 C CA . TYR A 1 187 ? -2.675 5.405 6.122 1.00 97.44 187 TYR A CA 1
ATOM 1556 C C . TYR A 1 187 ? -3.920 6.002 6.792 1.00 97.44 187 TYR A C 1
ATOM 1558 O O . TYR A 1 187 ? -4.301 5.508 7.860 1.00 97.44 187 TYR A O 1
ATOM 1566 N N . PRO A 1 188 ? -4.591 7.030 6.229 1.00 95.81 188 PRO A N 1
ATOM 1567 C CA . PRO A 1 188 ? -5.794 7.582 6.853 1.00 95.81 188 PRO A CA 1
ATOM 1568 C C . PRO A 1 188 ? -6.932 6.562 6.929 1.00 95.81 188 PRO A C 1
ATOM 1570 O O . PRO A 1 188 ? -7.794 6.662 7.807 1.00 95.81 188 PRO A O 1
ATOM 1573 N N . MET A 1 189 ? -6.937 5.572 6.038 1.00 96.06 189 MET A N 1
ATOM 1574 C CA . MET A 1 189 ? -7.974 4.554 6.014 1.00 96.06 189 MET A CA 1
ATOM 1575 C C . MET A 1 189 ? -7.711 3.463 7.055 1.00 96.06 189 MET A C 1
ATOM 1577 O O . MET A 1 189 ? -8.617 3.156 7.832 1.00 96.06 189 MET A O 1
ATOM 1581 N N . TYR A 1 190 ? -6.468 2.989 7.153 1.00 96.56 190 TYR A N 1
ATOM 1582 C CA . TYR A 1 190 ? -6.034 1.944 8.079 1.00 96.56 190 TYR A CA 1
ATOM 1583 C C . TYR A 1 190 ? -6.095 2.365 9.551 1.00 96.56 190 TYR A C 1
ATOM 1585 O O . TYR A 1 190 ? -6.473 1.560 10.400 1.00 96.56 190 TYR A O 1
ATOM 1593 N N . ILE A 1 191 ? -5.809 3.632 9.881 1.00 95.06 191 ILE A N 1
ATOM 1594 C CA . ILE A 1 191 ? -5.915 4.116 11.272 1.00 95.06 191 ILE A CA 1
ATOM 1595 C C . ILE A 1 191 ? -7.346 4.071 11.822 1.00 95.06 191 ILE A C 1
ATOM 1597 O O . ILE A 1 191 ? -7.537 4.178 13.027 1.00 95.06 191 ILE A O 1
ATOM 1601 N N . ARG A 1 192 ? -8.373 3.939 10.974 1.00 94.12 192 ARG A N 1
ATOM 1602 C CA . ARG A 1 192 ? -9.767 3.835 11.436 1.00 94.12 192 ARG A CA 1
ATOM 1603 C C . ARG A 1 192 ? -10.113 2.435 11.949 1.00 94.12 192 ARG A C 1
ATOM 1605 O O . ARG A 1 192 ? -11.105 2.303 12.665 1.00 94.12 192 ARG A O 1
ATOM 1612 N N . LEU A 1 193 ? -9.304 1.425 11.621 1.00 93.56 193 LEU A N 1
ATOM 1613 C CA . LEU A 1 193 ? -9.515 0.043 12.036 1.00 93.56 193 LEU A CA 1
ATOM 1614 C C . LEU A 1 193 ? -9.498 -0.076 13.567 1.00 93.56 193 LEU A C 1
ATOM 1616 O O . LEU A 1 193 ? -8.459 0.105 14.198 1.00 93.56 193 LEU A O 1
ATOM 1620 N N . ASP A 1 194 ? -10.652 -0.417 14.144 1.00 91.06 194 ASP A N 1
ATOM 1621 C CA . ASP A 1 194 ? -10.872 -0.580 15.592 1.00 91.06 194 ASP A CA 1
ATOM 1622 C C . ASP A 1 194 ? -10.477 0.628 16.461 1.00 91.06 194 ASP A C 1
ATOM 1624 O O . ASP A 1 194 ? -10.244 0.489 17.661 1.00 91.06 194 ASP A O 1
ATOM 1628 N N . GLU A 1 195 ? -10.417 1.832 15.888 1.00 89.75 195 GLU A N 1
ATOM 1629 C CA . GLU A 1 195 ? -10.002 3.026 16.638 1.00 89.75 195 GLU A CA 1
ATOM 1630 C C . GLU A 1 195 ? -11.048 3.446 17.683 1.00 89.75 195 GLU A C 1
ATOM 1632 O O . GLU A 1 195 ? -10.707 4.023 18.715 1.00 89.75 195 GLU A O 1
ATOM 1637 N N . LYS A 1 196 ? -12.331 3.143 17.439 1.00 87.56 196 LYS A N 1
ATOM 1638 C CA . LYS A 1 196 ? -13.422 3.365 18.393 1.00 87.56 196 LYS A CA 1
ATOM 1639 C C . LYS A 1 196 ? -13.666 2.094 19.219 1.00 87.56 196 LYS A C 1
ATOM 1641 O O . LYS A 1 196 ? -14.178 1.121 18.666 1.00 87.56 196 LYS A O 1
ATOM 1646 N N . PRO A 1 197 ? -13.418 2.098 20.543 1.00 82.38 197 PRO A N 1
ATOM 1647 C CA . PRO A 1 197 ? -13.574 0.897 21.371 1.00 82.38 197 PRO A CA 1
ATOM 1648 C C . PRO A 1 197 ? -15.001 0.332 21.410 1.00 82.38 197 PRO A C 1
ATOM 1650 O O . PRO A 1 197 ? -15.178 -0.874 21.544 1.00 82.38 197 PRO A O 1
ATOM 1653 N N . ASN A 1 198 ? -16.008 1.201 21.285 1.00 85.25 198 ASN A N 1
ATOM 1654 C CA . ASN A 1 198 ? -17.425 0.830 21.367 1.00 85.25 198 ASN A CA 1
ATOM 1655 C C . ASN A 1 198 ? -18.011 0.367 20.021 1.00 85.25 198 ASN A C 1
ATOM 1657 O O . ASN A 1 198 ? -19.129 -0.133 19.983 1.00 85.25 198 ASN A O 1
ATOM 1661 N N . GLU A 1 199 ? -17.272 0.542 18.923 1.00 88.00 199 GLU A N 1
ATOM 1662 C CA . GLU A 1 199 ? -17.706 0.228 17.557 1.00 88.00 199 GLU A CA 1
ATOM 1663 C C . GLU A 1 199 ? -16.579 -0.522 16.818 1.00 88.00 199 GLU A C 1
ATOM 1665 O O . GLU A 1 199 ? -16.023 -0.001 15.844 1.00 88.00 199 GLU A O 1
ATOM 1670 N N . PRO A 1 200 ? -16.172 -1.718 17.292 1.00 89.56 200 PRO A N 1
ATOM 1671 C CA . PRO A 1 200 ? -15.124 -2.485 16.635 1.00 89.56 200 PRO A CA 1
ATOM 1672 C C . PRO A 1 200 ? -15.571 -2.903 15.235 1.00 89.56 200 PRO A C 1
ATOM 1674 O O . PRO A 1 200 ? -16.738 -3.220 14.993 1.00 89.56 200 PRO A O 1
ATOM 1677 N N . TRP A 1 201 ? -14.620 -2.943 14.310 1.00 93.44 201 TRP A N 1
ATOM 1678 C CA . TRP A 1 201 ? -14.896 -3.355 12.946 1.00 93.44 201 TRP A CA 1
ATOM 1679 C C . TRP A 1 201 ? -15.188 -4.851 12.883 1.00 93.44 201 TRP A C 1
ATOM 1681 O O . TRP A 1 201 ? -14.571 -5.668 13.576 1.00 93.44 201 TRP A O 1
ATOM 1691 N N . THR A 1 202 ? -16.100 -5.215 11.991 1.00 95.19 202 THR A N 1
ATOM 1692 C CA . THR A 1 202 ? -16.271 -6.601 11.547 1.00 95.19 202 THR A CA 1
ATOM 1693 C C . THR A 1 202 ? -15.181 -6.968 10.540 1.00 95.19 202 THR A C 1
ATOM 1695 O O . THR A 1 202 ? -14.660 -6.104 9.835 1.00 95.19 202 THR A O 1
ATOM 1698 N N . VAL A 1 203 ? -14.870 -8.262 10.402 1.00 96.00 203 VAL A N 1
ATOM 1699 C CA . VAL A 1 203 ? -13.934 -8.738 9.363 1.00 96.00 203 VAL A CA 1
ATOM 1700 C C . VAL A 1 203 ? -14.376 -8.281 7.971 1.00 96.00 203 VAL A C 1
ATOM 1702 O O . VAL A 1 203 ? -13.554 -7.849 7.172 1.00 96.00 203 VAL A O 1
ATOM 1705 N N . TRP A 1 204 ? -15.682 -8.320 7.696 1.00 96.69 204 TRP A N 1
ATOM 1706 C CA . TRP A 1 204 ? -16.226 -7.891 6.410 1.00 96.69 204 TRP A CA 1
ATOM 1707 C C . TRP A 1 204 ? -15.984 -6.406 6.129 1.00 96.69 204 TRP A C 1
ATOM 1709 O O . TRP A 1 204 ? -15.624 -6.050 5.011 1.00 96.69 204 TRP A O 1
ATOM 1719 N N . GLN A 1 205 ? -16.109 -5.539 7.138 1.00 96.19 205 GLN A N 1
ATOM 1720 C CA . GLN A 1 205 ? -15.756 -4.125 6.988 1.00 96.19 205 GLN A CA 1
ATOM 1721 C C . GLN A 1 205 ? -14.276 -3.953 6.636 1.00 96.19 205 GLN A C 1
ATOM 1723 O O . GLN A 1 205 ? -13.972 -3.182 5.733 1.00 96.19 205 GLN A O 1
ATOM 1728 N N . SER A 1 206 ? -13.368 -4.713 7.258 1.00 96.88 206 SER A N 1
ATOM 1729 C CA . SER A 1 206 ? -11.943 -4.690 6.894 1.00 96.88 206 SER A CA 1
ATOM 1730 C C . SER A 1 206 ? -11.695 -5.135 5.447 1.00 96.88 206 SER A C 1
ATOM 1732 O O . SER A 1 206 ? -10.869 -4.544 4.752 1.00 96.88 206 SER A O 1
ATOM 1734 N N . VAL A 1 207 ? -12.420 -6.154 4.973 1.00 97.75 207 VAL A N 1
ATOM 1735 C CA . VAL A 1 207 ? -12.344 -6.643 3.584 1.00 97.75 207 VAL A CA 1
ATOM 1736 C C . VAL A 1 207 ? -12.827 -5.577 2.599 1.00 97.75 207 VAL A C 1
ATOM 1738 O O . VAL A 1 207 ? -12.125 -5.251 1.645 1.00 97.75 207 VAL A O 1
ATOM 1741 N N . VAL A 1 208 ? -14.008 -5.004 2.832 1.00 97.81 208 VAL A N 1
ATOM 1742 C CA . VAL A 1 208 ? -14.591 -3.993 1.938 1.00 97.81 208 VAL A CA 1
ATOM 1743 C C . VAL A 1 208 ? -13.758 -2.714 1.933 1.00 97.81 208 VAL A C 1
ATOM 1745 O O . VAL A 1 208 ? -13.510 -2.156 0.867 1.00 97.81 208 VAL A O 1
ATOM 1748 N N . ASP A 1 209 ? -13.291 -2.265 3.100 1.00 97.69 209 ASP A N 1
ATOM 1749 C CA . ASP A 1 209 ? -12.473 -1.057 3.213 1.00 97.69 209 ASP A CA 1
ATOM 1750 C C . ASP A 1 209 ? -11.126 -1.222 2.493 1.00 97.69 209 ASP A C 1
ATOM 1752 O O . ASP A 1 209 ? -10.769 -0.364 1.691 1.00 97.69 209 ASP A O 1
ATOM 1756 N N . SER A 1 210 ? -10.420 -2.346 2.680 1.00 97.69 210 SER A N 1
ATOM 1757 C CA . SER A 1 210 ? -9.148 -2.605 1.978 1.00 97.69 210 SER A CA 1
ATOM 1758 C C . SER A 1 210 ? -9.308 -2.677 0.455 1.00 97.69 210 SER A C 1
ATOM 1760 O O . SER A 1 210 ? -8.477 -2.124 -0.268 1.00 97.69 210 SER A O 1
ATOM 1762 N N . MET A 1 211 ? -10.394 -3.277 -0.046 1.00 97.69 211 MET A N 1
ATOM 1763 C CA . MET A 1 211 ? -10.727 -3.261 -1.478 1.00 97.69 211 MET A CA 1
ATOM 1764 C C . MET A 1 211 ? -11.053 -1.847 -1.980 1.00 97.69 211 MET A C 1
ATOM 1766 O O . MET A 1 211 ? -10.595 -1.448 -3.049 1.00 97.69 211 MET A O 1
ATOM 1770 N N . GLY A 1 212 ? -11.812 -1.064 -1.207 1.00 97.38 212 GLY A N 1
ATOM 1771 C CA . GLY A 1 212 ? -12.126 0.326 -1.543 1.00 97.38 212 GLY A CA 1
ATOM 1772 C C . GLY A 1 212 ? -10.871 1.196 -1.621 1.00 97.38 212 GLY A C 1
ATOM 1773 O O . GLY A 1 212 ? -10.697 1.952 -2.575 1.00 97.38 212 GLY A O 1
ATOM 1774 N N . VAL A 1 213 ? -9.954 1.034 -0.666 1.00 97.62 213 VAL A N 1
ATOM 1775 C CA . VAL A 1 213 ? -8.647 1.702 -0.674 1.00 97.62 213 VAL A CA 1
ATOM 1776 C C . VAL A 1 213 ? -7.821 1.291 -1.882 1.00 97.62 213 VAL A C 1
ATOM 1778 O O . VAL A 1 213 ? -7.284 2.164 -2.562 1.00 97.62 213 VAL A O 1
ATOM 1781 N N . ALA A 1 214 ? -7.757 -0.006 -2.189 1.00 96.88 214 ALA A N 1
ATOM 1782 C CA . ALA A 1 214 ? -7.072 -0.488 -3.380 1.00 96.88 214 ALA A CA 1
ATOM 1783 C C . ALA A 1 214 ? -7.636 0.166 -4.654 1.00 96.88 214 ALA A C 1
ATOM 1785 O O . ALA A 1 214 ? -6.871 0.644 -5.487 1.00 96.88 214 ALA A O 1
ATOM 1786 N N . MET A 1 215 ? -8.960 0.275 -4.778 1.00 97.00 215 MET A N 1
ATOM 1787 C CA . MET A 1 215 ? -9.579 0.902 -5.945 1.00 97.00 215 MET A CA 1
ATOM 1788 C C . MET A 1 215 ? -9.268 2.402 -6.051 1.00 97.00 215 MET A C 1
ATOM 1790 O O . MET A 1 215 ? -8.978 2.894 -7.139 1.00 97.00 215 MET A O 1
ATOM 1794 N N . ILE A 1 216 ? -9.291 3.140 -4.936 1.00 97.00 216 ILE A N 1
ATOM 1795 C CA . ILE A 1 216 ? -8.949 4.572 -4.934 1.00 97.00 216 ILE A CA 1
ATOM 1796 C C . ILE A 1 216 ? -7.483 4.772 -5.328 1.00 97.00 216 ILE A C 1
ATOM 1798 O O . ILE A 1 216 ? -7.185 5.644 -6.145 1.00 97.00 216 ILE A O 1
ATOM 1802 N N . VAL A 1 217 ? -6.575 3.955 -4.781 1.00 96.31 217 VAL A N 1
ATOM 1803 C CA . VAL A 1 217 ? -5.158 3.993 -5.162 1.00 96.31 217 VAL A CA 1
ATOM 1804 C C . VAL A 1 217 ? -5.020 3.699 -6.650 1.00 96.31 217 VAL A C 1
ATOM 1806 O O . VAL A 1 217 ? -4.405 4.496 -7.346 1.00 96.31 217 VAL A O 1
ATOM 1809 N N . LEU A 1 218 ? -5.655 2.640 -7.162 1.00 93.75 218 LEU A N 1
ATOM 1810 C CA . LEU A 1 218 ? -5.625 2.295 -8.584 1.00 93.75 218 LEU A CA 1
ATOM 1811 C C . LEU A 1 218 ? -6.032 3.476 -9.474 1.00 93.75 218 LEU A C 1
ATOM 1813 O O . LEU A 1 218 ? -5.305 3.818 -10.401 1.00 93.75 218 LEU A O 1
ATOM 1817 N N . ILE A 1 219 ? -7.153 4.128 -9.158 1.00 93.88 219 ILE A N 1
ATOM 1818 C CA . ILE A 1 219 ? -7.636 5.307 -9.889 1.00 93.88 219 ILE A CA 1
ATOM 1819 C C . ILE A 1 219 ? -6.597 6.433 -9.854 1.00 93.88 219 ILE A C 1
ATOM 1821 O O . ILE A 1 219 ? -6.326 7.059 -10.875 1.00 93.88 219 ILE A O 1
ATOM 1825 N N . MET A 1 220 ? -5.990 6.686 -8.695 1.00 93.62 220 MET A N 1
ATOM 1826 C CA . MET A 1 220 ? -4.986 7.738 -8.541 1.00 93.62 220 MET A CA 1
ATOM 1827 C C . MET A 1 220 ? -3.699 7.444 -9.332 1.00 93.62 220 MET A C 1
ATOM 1829 O O . MET A 1 220 ? -3.143 8.350 -9.955 1.00 93.62 220 MET A O 1
ATOM 1833 N N . LEU A 1 221 ? -3.258 6.183 -9.379 1.00 92.62 221 LEU A N 1
ATOM 1834 C CA . LEU A 1 221 ? -2.135 5.763 -10.226 1.00 92.62 221 LEU A CA 1
ATOM 1835 C C . LEU A 1 221 ? -2.470 5.884 -11.713 1.00 92.62 221 LEU A C 1
ATOM 1837 O O . LEU A 1 221 ? -1.612 6.274 -12.505 1.00 92.62 221 LEU A O 1
ATOM 1841 N N . ASP A 1 222 ? -3.711 5.588 -12.094 1.00 90.56 222 ASP A N 1
ATOM 1842 C CA . ASP A 1 222 ? -4.151 5.711 -13.480 1.00 90.56 222 ASP A CA 1
ATOM 1843 C C . ASP A 1 222 ? -4.240 7.174 -13.926 1.00 90.56 222 ASP A C 1
ATOM 1845 O O . ASP A 1 222 ? -3.794 7.508 -15.024 1.00 90.56 222 ASP A O 1
ATOM 1849 N N . PHE A 1 223 ? -4.688 8.077 -13.047 1.00 91.50 223 PHE A N 1
ATOM 1850 C CA . PHE A 1 223 ? -4.620 9.517 -13.299 1.00 91.50 223 PHE A CA 1
ATOM 1851 C C . PHE A 1 223 ? -3.189 9.992 -13.545 1.00 91.50 223 PHE A C 1
ATOM 1853 O O . PHE A 1 223 ? -2.963 10.769 -14.470 1.00 91.50 223 PHE A O 1
ATOM 1860 N N . TRP A 1 224 ? -2.216 9.509 -12.768 1.00 89.25 224 TRP A N 1
ATOM 1861 C CA . TRP A 1 224 ? -0.811 9.832 -13.017 1.00 89.25 224 TRP A CA 1
ATOM 1862 C C . TRP A 1 224 ? -0.335 9.269 -14.357 1.00 89.25 224 TRP A C 1
ATOM 1864 O O . TRP A 1 224 ? 0.272 9.986 -15.151 1.00 89.25 224 TRP A O 1
ATOM 1874 N N . ARG A 1 225 ? -0.631 7.997 -14.641 1.00 87.06 225 ARG A N 1
ATOM 1875 C CA . ARG A 1 225 ? -0.259 7.342 -15.903 1.00 87.06 225 ARG A CA 1
ATOM 1876 C C . ARG A 1 225 ? -0.800 8.098 -17.120 1.00 87.06 225 ARG A C 1
ATOM 1878 O O . ARG A 1 225 ? -0.084 8.220 -18.105 1.00 87.06 225 ARG A O 1
ATOM 1885 N N . ILE A 1 226 ? -2.044 8.573 -17.068 1.00 85.56 226 ILE A N 1
ATOM 1886 C CA . ILE A 1 226 ? -2.690 9.282 -18.183 1.00 85.56 226 ILE A CA 1
ATOM 1887 C C . ILE A 1 226 ? -2.239 10.747 -18.248 1.00 85.56 226 ILE A C 1
ATOM 1889 O O . ILE A 1 226 ? -2.009 11.265 -19.336 1.00 85.56 226 ILE A O 1
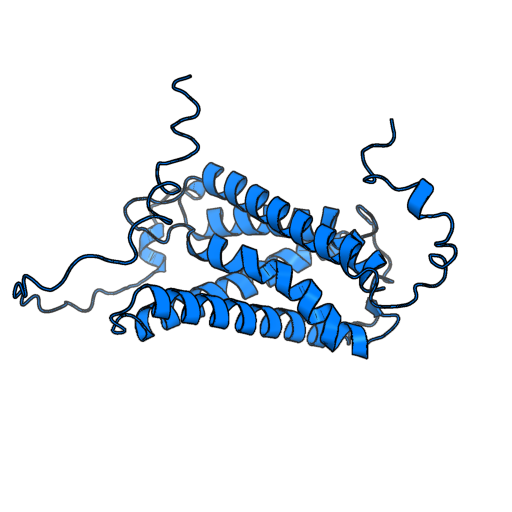ATOM 1893 N N . GLY A 1 227 ? -2.142 11.424 -17.102 1.00 85.06 227 GLY A N 1
ATOM 1894 C CA . GLY A 1 227 ? -1.870 12.860 -17.041 1.00 85.06 227 GLY A CA 1
ATOM 1895 C C . GLY A 1 227 ? -0.391 13.228 -17.151 1.00 85.06 227 GLY A C 1
ATOM 1896 O O . GLY A 1 227 ? -0.061 14.212 -17.805 1.00 85.06 227 GLY A O 1
ATOM 1897 N N . VAL A 1 228 ? 0.490 12.458 -16.509 1.00 86.69 228 VAL A N 1
ATOM 1898 C CA . VAL A 1 228 ? 1.944 12.703 -16.479 1.00 86.69 228 VAL A CA 1
ATOM 1899 C C . VAL A 1 228 ? 2.682 11.749 -17.416 1.00 86.69 228 VAL A C 1
ATOM 1901 O O . VAL A 1 228 ? 3.585 12.173 -18.129 1.00 86.69 228 VAL A O 1
ATOM 1904 N N . GLY A 1 229 ? 2.280 10.477 -17.446 1.00 82.94 229 GLY A N 1
ATOM 1905 C CA . GLY A 1 229 ? 2.936 9.453 -18.259 1.00 82.94 229 GLY A CA 1
ATOM 1906 C C . GLY A 1 229 ? 4.123 8.766 -17.571 1.00 82.94 229 GLY A C 1
ATOM 1907 O O . GLY A 1 229 ? 4.338 8.936 -16.364 1.00 82.94 229 GLY A O 1
ATOM 1908 N N . PRO A 1 230 ? 4.866 7.929 -18.320 1.00 84.25 230 PRO A N 1
ATOM 1909 C CA . PRO A 1 230 ? 6.084 7.284 -17.844 1.00 84.25 230 PRO A CA 1
ATOM 1910 C C . PRO A 1 230 ? 7.148 8.305 -17.452 1.00 84.25 230 PRO A C 1
ATOM 1912 O O . PRO A 1 230 ? 7.310 9.325 -18.115 1.00 84.25 230 PRO A O 1
ATOM 1915 N N . ILE A 1 231 ? 7.889 8.014 -16.384 1.00 84.31 231 ILE A N 1
ATOM 1916 C CA . ILE A 1 231 ? 8.967 8.898 -15.925 1.00 84.31 231 ILE A CA 1
ATOM 1917 C C . ILE A 1 231 ? 10.304 8.583 -16.600 1.00 84.31 231 ILE A C 1
ATOM 1919 O O . ILE A 1 231 ? 11.219 9.383 -16.514 1.00 84.31 231 ILE A O 1
ATOM 1923 N N . VAL A 1 232 ? 10.429 7.435 -17.265 1.00 80.94 232 VAL A N 1
ATOM 1924 C CA . VAL A 1 232 ? 11.648 7.002 -17.957 1.00 80.94 232 VAL A CA 1
ATOM 1925 C C . VAL A 1 232 ? 11.311 6.482 -19.348 1.00 80.94 232 VAL A C 1
ATOM 1927 O O . VAL A 1 232 ? 10.237 5.914 -19.558 1.00 80.94 232 VAL A O 1
ATOM 1930 N N . ASP A 1 233 ? 12.250 6.624 -20.282 1.00 74.62 233 ASP A N 1
ATOM 1931 C CA . ASP A 1 233 ? 12.154 6.000 -21.599 1.00 74.62 233 ASP A CA 1
ATOM 1932 C C . ASP A 1 233 ? 12.378 4.495 -21.461 1.00 74.62 233 ASP A C 1
ATOM 1934 O O . ASP A 1 233 ? 13.473 4.032 -21.142 1.00 74.62 233 ASP A O 1
ATOM 1938 N N . ILE A 1 234 ? 11.326 3.709 -21.679 1.00 67.81 234 ILE A N 1
ATOM 1939 C CA . ILE A 1 234 ? 11.389 2.254 -21.538 1.00 67.81 234 ILE A CA 1
ATOM 1940 C C . ILE A 1 234 ? 11.727 1.648 -22.909 1.00 67.81 234 ILE A C 1
ATOM 1942 O O . ILE A 1 234 ? 10.897 1.716 -23.826 1.00 67.81 234 ILE A O 1
ATOM 1946 N N . PRO A 1 235 ? 12.904 1.007 -23.077 1.00 54.94 235 PRO A N 1
ATOM 1947 C CA . PRO A 1 235 ? 13.269 0.367 -24.336 1.00 54.94 235 PRO A CA 1
ATOM 1948 C C . PRO A 1 235 ? 12.240 -0.713 -24.702 1.00 54.94 235 PRO A C 1
ATOM 1950 O O . PRO A 1 235 ? 11.960 -1.605 -23.894 1.00 54.94 235 PRO A O 1
ATOM 1953 N N . GLY A 1 236 ? 11.664 -0.614 -25.905 1.00 55.53 236 GLY A N 1
ATOM 1954 C CA . GLY A 1 236 ? 10.604 -1.504 -26.404 1.00 55.53 236 GLY A CA 1
ATOM 1955 C C . GLY A 1 236 ? 9.164 -1.023 -26.171 1.00 55.53 236 GLY A C 1
ATOM 1956 O O . GLY A 1 236 ? 8.237 -1.687 -26.617 1.00 55.53 236 GLY A O 1
ATOM 1957 N N . VAL A 1 237 ? 8.961 0.122 -25.508 1.00 52.97 237 VAL A N 1
ATOM 1958 C CA . VAL A 1 237 ? 7.646 0.796 -25.385 1.00 52.97 237 VAL A CA 1
ATOM 1959 C C . VAL A 1 237 ? 7.593 2.072 -26.248 1.00 52.97 237 VAL A C 1
ATOM 1961 O O . VAL A 1 237 ? 6.525 2.622 -26.506 1.00 52.97 237 VAL A O 1
ATOM 1964 N N . ALA A 1 238 ? 8.750 2.514 -26.756 1.00 43.34 238 ALA A N 1
ATOM 1965 C CA . ALA A 1 238 ? 8.960 3.733 -27.539 1.00 43.34 238 ALA A CA 1
ATOM 1966 C C . ALA A 1 238 ? 8.571 3.640 -29.036 1.00 43.34 238 ALA A C 1
ATOM 1968 O O . ALA A 1 238 ? 9.116 4.368 -29.857 1.00 43.34 238 ALA A O 1
ATOM 1969 N N . GLU A 1 239 ? 7.584 2.814 -29.392 1.00 45.78 239 GLU A N 1
ATOM 1970 C CA . GLU A 1 239 ? 6.772 3.010 -30.610 1.00 45.78 239 GLU A CA 1
ATOM 1971 C C . GLU A 1 239 ? 5.378 3.540 -30.212 1.00 45.78 239 GLU A C 1
ATOM 1973 O O . GLU A 1 239 ? 4.327 3.163 -30.723 1.00 45.78 239 GLU A O 1
ATOM 1978 N N . CYS A 1 240 ? 5.348 4.454 -29.240 1.00 48.62 240 CYS A N 1
ATOM 1979 C CA . CYS A 1 240 ? 4.132 5.071 -28.708 1.00 48.62 240 CYS A CA 1
ATOM 1980 C C . CYS A 1 240 ? 3.622 6.226 -29.600 1.00 48.62 240 CYS A C 1
ATOM 1982 O O . CYS A 1 240 ? 3.171 7.256 -29.113 1.00 48.62 240 CYS A O 1
ATOM 1984 N N . GLY A 1 241 ? 3.709 6.061 -30.921 1.00 42.41 241 GLY A N 1
ATOM 1985 C CA . GLY A 1 241 ? 2.769 6.683 -31.858 1.00 42.41 241 GLY A CA 1
ATOM 1986 C C . GLY A 1 241 ? 1.522 5.810 -32.056 1.00 42.41 241 GLY A C 1
ATOM 1987 O O . GLY A 1 241 ? 0.438 6.331 -32.315 1.00 42.41 241 GLY A O 1
ATOM 1988 N N . ASP A 1 242 ? 1.653 4.494 -31.839 1.00 43.19 242 ASP A N 1
ATOM 1989 C CA . ASP A 1 242 ? 0.599 3.505 -32.095 1.00 43.19 242 ASP A CA 1
ATOM 1990 C C . ASP A 1 242 ? -0.032 2.916 -30.817 1.00 43.19 242 ASP A C 1
ATOM 1992 O O . ASP A 1 242 ? -1.171 2.445 -30.846 1.00 43.19 242 ASP A O 1
ATOM 1996 N N . CYS A 1 243 ? 0.625 3.010 -29.655 1.00 48.06 243 CYS A N 1
ATOM 1997 C CA . CYS A 1 243 ? 0.117 2.432 -28.397 1.00 48.06 243 CYS A CA 1
ATOM 1998 C C . CYS A 1 243 ? -1.145 3.116 -27.834 1.00 48.06 243 CYS A C 1
ATOM 2000 O O . CYS A 1 243 ? -1.896 2.488 -27.087 1.00 48.06 243 CYS A O 1
ATOM 2002 N N . VAL A 1 244 ? -1.438 4.365 -28.219 1.00 47.44 244 VAL A N 1
ATOM 2003 C CA . VAL A 1 244 ? -2.697 5.043 -27.839 1.00 47.44 244 VAL A CA 1
ATOM 2004 C C . VAL A 1 244 ? -3.911 4.403 -28.533 1.00 47.44 244 VAL A C 1
ATOM 2006 O O . VAL A 1 244 ? -5.031 4.528 -28.042 1.00 47.44 244 VAL A O 1
ATOM 2009 N N . LYS A 1 245 ? -3.716 3.654 -29.631 1.00 44.00 245 LYS A N 1
ATOM 2010 C CA . LYS A 1 245 ? -4.814 2.999 -30.361 1.00 44.00 245 LYS A CA 1
ATOM 2011 C C . LYS A 1 245 ? -5.209 1.619 -29.825 1.00 44.00 245 LYS A C 1
ATOM 2013 O O . LYS A 1 245 ? -6.310 1.179 -30.139 1.00 44.00 245 LYS A O 1
ATOM 2018 N N . HIS A 1 246 ? -4.374 0.946 -29.024 1.00 42.31 246 HIS A N 1
ATOM 2019 C CA . HIS A 1 246 ? -4.581 -0.484 -28.726 1.00 42.31 246 HIS A CA 1
ATOM 2020 C C . HIS A 1 246 ? -4.649 -0.902 -27.254 1.00 42.31 246 HIS A C 1
ATOM 2022 O O . HIS A 1 246 ? -4.901 -2.074 -26.992 1.00 42.31 246 HIS A O 1
ATOM 2028 N N . HIS A 1 247 ? -4.521 0.008 -26.287 1.00 44.59 247 HIS A N 1
ATOM 2029 C CA . HIS A 1 247 ? -4.627 -0.372 -24.873 1.00 44.59 247 HIS A CA 1
ATOM 2030 C C . HIS A 1 247 ? -5.613 0.502 -24.093 1.00 44.59 247 HIS A C 1
ATOM 2032 O O . HIS A 1 247 ? -5.251 1.281 -23.207 1.00 44.59 247 HIS A O 1
ATOM 2038 N N . SER A 1 248 ? -6.902 0.288 -24.375 1.00 49.16 248 SER A N 1
ATOM 2039 C CA . SER A 1 248 ? -7.902 0.278 -23.305 1.00 49.16 248 SER A CA 1
ATOM 2040 C C . SER A 1 248 ? -7.533 -0.805 -22.274 1.00 49.16 248 SER A C 1
ATOM 2042 O O . SER A 1 248 ? -6.731 -1.697 -22.551 1.00 49.16 248 SER A O 1
ATOM 2044 N N . LEU A 1 249 ? -8.051 -0.660 -21.049 1.00 50.84 249 LEU A N 1
ATOM 2045 C CA . LEU A 1 249 ? -7.725 -1.463 -19.860 1.00 50.84 249 LEU A CA 1
ATOM 2046 C C . LEU A 1 249 ? -7.441 -2.948 -20.197 1.00 50.84 249 LEU A C 1
ATOM 2048 O O . LEU A 1 249 ? -8.244 -3.549 -20.911 1.00 50.84 249 LEU A O 1
ATOM 2052 N N . PRO A 1 250 ? -6.363 -3.566 -19.665 1.00 55.75 250 PRO A N 1
ATOM 2053 C CA . PRO A 1 250 ? -5.917 -4.906 -20.073 1.00 55.75 250 PRO A CA 1
ATOM 2054 C C . PRO A 1 250 ? -6.977 -6.021 -19.962 1.00 55.75 250 PRO A C 1
ATOM 2056 O O . PRO A 1 250 ? -6.803 -7.082 -20.547 1.00 55.75 250 PRO A O 1
ATOM 2059 N N . TRP A 1 251 ? -8.073 -5.792 -19.230 1.00 56.00 251 TRP A N 1
ATOM 2060 C CA . TRP A 1 251 ? -9.186 -6.727 -19.024 1.00 56.00 251 TRP A CA 1
ATOM 2061 C C . TRP A 1 251 ? -10.438 -6.455 -19.883 1.00 56.00 251 TRP A C 1
ATOM 2063 O O . TRP A 1 251 ? -11.463 -7.096 -19.667 1.00 56.00 251 TRP A O 1
ATOM 2073 N N . LEU A 1 252 ? -10.395 -5.507 -20.826 1.00 37.78 252 LEU A N 1
ATOM 2074 C CA . LEU A 1 252 ? -11.522 -5.160 -21.712 1.00 37.78 252 LEU A CA 1
ATOM 2075 C C . LEU A 1 252 ? -11.347 -5.627 -23.168 1.00 37.78 252 LEU A C 1
ATOM 2077 O O . LEU A 1 252 ? -12.071 -5.168 -24.046 1.00 37.78 252 LEU A O 1
ATOM 2081 N N . SER A 1 253 ? -10.427 -6.552 -23.438 1.00 35.72 253 SER A N 1
ATOM 2082 C CA . SER A 1 253 ? -10.342 -7.223 -24.741 1.00 35.72 253 SER A CA 1
ATOM 2083 C C . SER A 1 253 ? -11.246 -8.464 -24.764 1.00 35.72 253 SER A C 1
ATOM 2085 O O . SER A 1 253 ? -10.800 -9.578 -24.497 1.00 35.72 253 SER A O 1
ATOM 2087 N N . LEU A 1 254 ? -12.536 -8.240 -25.045 1.00 33.06 254 LEU A N 1
ATOM 2088 C CA . LEU A 1 254 ? -13.444 -9.241 -25.622 1.00 33.06 254 LEU A CA 1
ATOM 2089 C C . LEU A 1 254 ? -13.541 -9.014 -27.131 1.00 33.06 254 LEU A C 1
ATOM 2091 O O . LEU A 1 254 ? -13.634 -7.829 -27.525 1.00 33.06 254 LEU A O 1
#

Radius of gyration: 21.94 Å; chains: 1; bounding box: 56×50×71 Å

InterPro domains:
  IPR020532 Cycloeucalenol cycloisomerase [PTHR35136] (42-252)

Organism: Chara braunii (NCBI:txid69332)

Foldseek 3Di:
DVPVCVVDDPPPPPPDPDPDDDDDDDDDDDPDDDDPPPPPVVVVCPPPDQQLDLVNLLLLLLLLLLCLCQQPVVVCCCFAFVKAFADDADDHNNHHPVVSVVVSVLSSVLLVVLLVVLVVLCVVCVPPPDPVVSVVVSLVVQLVSLLVSLLVVLVVCVPPPRMDGPDSVCCNPVVSNLRSLLSSQCNVLSSVACVDVVDHDGSVNSNVSSVVSSVVSVVVSVCCCVVVNHSDDHPPVPVVVCVVPPDDPPPPDD

Sequence (254 aa):
MASLRRLFGDGLSDGFGRCCDDTHEGAGSNNGRGTRGNWQQGQVDTNRPLYERHWFKANIWIAIFSFNVNYFFTHYFYTVLGARYTFPSWRLNNVPIPLYFMTHPYFCFYHTISNMLLRRLRHAISTVGSRCTRWVIQALFIIVLSYITAAMEAITIANFPYYDFVDRWMMYTVGSLFYAMYFFISYPMYIRLDEKPNEPWTVWQSVVDSMGVAMIVLIMLDFWRIGVGPIVDIPGVAECGDCVKHHSLPWLSL